Protein AF-A0A3S3QT83-F1 (afdb_monomer_lite)

Foldseek 3Di:
DAQPWDPDQDFKFKDDPADDLCLLCVQQPWDSQADAFDDFFDWDQDPNYTDDGDDQPCPGTRRDNVPDDHRVRSVLSSCVSVVIATAGGFTAGCPPPDLLHLCVLQVAQPRDPSSLVSLVVSLVRRLSVLLRCLVPCLPRPNHQAYEHPRADELGHQLPPVCLLVLLVSQQSNQVSNCVSRPPHAYEYEYEYDVVRDALQSVLVSLLSSLQSHNHAEYEYEQCCQAPVNCDDPVHHNRLSNLQSVLVSCVSSVHFYEYEYEQWHFPDHPVDTDTAGDAPVSSVRSCVRNVVRHPYYEYEALLLQDLDLVSFPDDPDDPVVRVVRSVRSPVSVVLQNPPPDDDDDDDDDDRPRDTYTHD

Organism: NCBI:txid1859131

Structure (mmCIF, N/CA/C/O backbone):
data_AF-A0A3S3QT83-F1
#
_entry.id   AF-A0A3S3QT83-F1
#
loop_
_atom_site.group_PDB
_atom_site.id
_atom_site.type_symbol
_atom_site.label_atom_id
_atom_site.label_alt_id
_atom_sit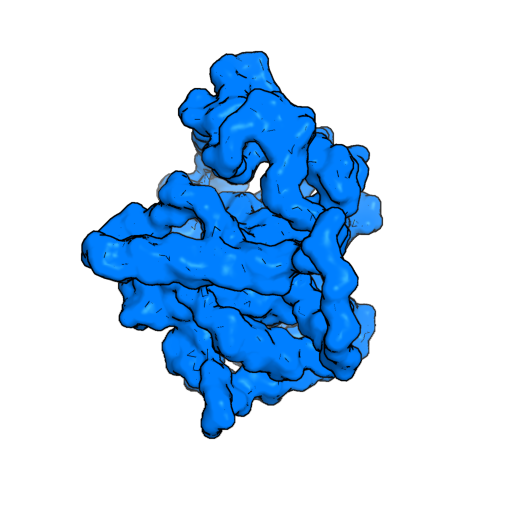e.label_comp_id
_atom_site.label_asym_id
_atom_site.label_entity_id
_atom_site.label_seq_id
_atom_site.pdbx_PDB_ins_code
_atom_site.Cartn_x
_atom_site.Cartn_y
_atom_site.Cartn_z
_atom_site.occupancy
_atom_site.B_iso_or_equiv
_atom_site.auth_seq_id
_atom_site.auth_comp_id
_atom_site.auth_asym_id
_atom_site.auth_atom_id
_atom_site.pdbx_PDB_model_num
ATOM 1 N N . MET A 1 1 ? -15.109 23.386 4.612 1.00 42.72 1 MET A N 1
ATOM 2 C CA . MET A 1 1 ? -13.854 22.905 4.004 1.00 42.72 1 MET A CA 1
ATOM 3 C C . MET A 1 1 ? -14.226 21.711 3.152 1.00 42.72 1 MET A C 1
ATOM 5 O O . MET A 1 1 ? -14.906 20.834 3.667 1.00 42.72 1 MET A O 1
ATOM 9 N N . ALA A 1 2 ? -13.953 21.753 1.848 1.00 42.16 2 ALA A N 1
ATOM 10 C CA . ALA A 1 2 ? -14.304 20.650 0.962 1.00 42.16 2 ALA A CA 1
ATOM 11 C C . ALA A 1 2 ? -13.198 19.601 1.051 1.00 42.16 2 ALA A C 1
ATOM 13 O O . ALA A 1 2 ? -12.050 19.883 0.722 1.00 42.16 2 ALA A O 1
ATOM 14 N N . ASP A 1 3 ? -13.557 18.421 1.530 1.00 43.59 3 ASP A N 1
ATOM 15 C CA . ASP A 1 3 ? -12.767 17.220 1.339 1.00 43.59 3 ASP A CA 1
ATOM 16 C C . ASP A 1 3 ? -12.784 16.909 -0.159 1.00 43.59 3 ASP A C 1
ATOM 18 O O . ASP A 1 3 ? -13.843 16.671 -0.744 1.00 43.59 3 ASP A O 1
ATOM 22 N N . THR A 1 4 ? -11.629 17.029 -0.807 1.00 41.31 4 THR A N 1
ATOM 23 C CA . THR A 1 4 ? -11.504 16.809 -2.253 1.00 41.31 4 THR A CA 1
ATOM 24 C C . THR A 1 4 ? -11.625 15.339 -2.644 1.00 41.31 4 THR A C 1
ATOM 26 O O . THR A 1 4 ? -11.560 15.036 -3.832 1.00 41.31 4 THR A O 1
ATOM 29 N N . GLY A 1 5 ? -11.799 14.431 -1.676 1.00 38.06 5 GLY A N 1
ATOM 30 C CA . GLY A 1 5 ? -11.758 13.000 -1.910 1.00 38.06 5 GLY A CA 1
ATOM 31 C C . GLY A 1 5 ? -10.421 12.537 -2.509 1.00 38.06 5 GLY A C 1
ATOM 32 O O . GLY A 1 5 ? -9.540 13.324 -2.853 1.00 38.06 5 GLY A O 1
ATOM 33 N N . ALA A 1 6 ? -10.290 11.226 -2.639 1.00 35.88 6 ALA A N 1
ATOM 34 C CA . ALA A 1 6 ? -9.152 10.494 -3.161 1.00 35.88 6 ALA A CA 1
ATOM 35 C C . ALA A 1 6 ? -8.486 10.894 -4.484 1.00 35.88 6 ALA A C 1
ATOM 37 O O . ALA A 1 6 ? -7.328 10.610 -4.582 1.00 35.88 6 ALA A O 1
ATOM 38 N N . LYS A 1 7 ? -9.045 11.517 -5.515 1.00 29.88 7 LYS A N 1
ATOM 39 C CA . LYS A 1 7 ? -8.526 11.547 -6.913 1.00 29.88 7 LYS A CA 1
ATOM 40 C C . LYS A 1 7 ? -8.194 10.177 -7.549 1.00 29.88 7 LYS A C 1
ATOM 42 O O . LYS A 1 7 ? -8.482 10.018 -8.730 1.00 29.88 7 LYS A O 1
ATOM 47 N N . MET A 1 8 ? -7.669 9.196 -6.817 1.00 32.12 8 MET A N 1
ATOM 48 C CA . MET A 1 8 ? -7.375 7.832 -7.246 1.00 32.12 8 MET A CA 1
ATOM 49 C C . MET A 1 8 ? -7.681 6.884 -6.081 1.00 32.12 8 MET A C 1
ATOM 51 O O . MET A 1 8 ? -7.116 7.003 -5.003 1.00 32.12 8 MET A O 1
ATOM 55 N N . LEU A 1 9 ? -8.625 5.963 -6.272 1.00 32.84 9 LEU A N 1
ATOM 56 C CA . LEU A 1 9 ? -8.942 4.912 -5.292 1.00 32.84 9 LEU A CA 1
ATOM 57 C C . LEU A 1 9 ? -8.630 3.529 -5.872 1.00 32.84 9 LEU A C 1
ATOM 59 O O . LEU A 1 9 ? -9.244 2.531 -5.505 1.00 32.84 9 LEU A O 1
ATOM 63 N N . PHE A 1 10 ? -7.692 3.482 -6.817 1.00 38.06 10 PHE A N 1
ATOM 64 C CA . PHE A 1 10 ? -7.319 2.259 -7.495 1.00 38.06 10 PHE A CA 1
ATOM 65 C C . PHE A 1 10 ? -5.811 2.103 -7.554 1.00 38.06 10 PHE A C 1
ATOM 67 O O . PHE A 1 10 ? -5.132 2.880 -8.209 1.00 38.06 10 PHE A O 1
ATOM 74 N N . TYR A 1 11 ? -5.358 1.063 -6.860 1.00 38.28 11 TYR A N 1
ATOM 75 C CA . TYR A 1 11 ? -4.119 0.353 -7.112 1.00 38.28 11 TYR A CA 1
ATOM 76 C C . TYR A 1 11 ? -4.492 -1.131 -7.136 1.00 38.28 11 TYR A C 1
ATOM 78 O O . TYR A 1 11 ? -4.927 -1.693 -6.123 1.00 38.28 11 TYR A O 1
ATOM 86 N N . GLN A 1 12 ? -4.521 -1.723 -8.331 1.00 39.72 12 GLN A N 1
ATOM 87 C CA . GLN A 1 12 ? -5.226 -2.983 -8.564 1.00 39.72 12 GLN A CA 1
ATOM 88 C C . GLN A 1 12 ? -4.335 -4.206 -8.349 1.00 39.72 12 GLN A C 1
ATOM 90 O O . GLN A 1 12 ? -3.896 -4.861 -9.299 1.00 39.72 12 GLN A O 1
ATOM 95 N N . TRP A 1 13 ? -4.150 -4.584 -7.083 1.00 44.47 13 TRP A N 1
ATOM 96 C CA . TRP A 1 13 ? -3.358 -5.757 -6.739 1.00 44.47 13 TRP A CA 1
ATOM 97 C C . TRP A 1 13 ? -4.092 -7.076 -7.064 1.00 44.47 13 TRP A C 1
ATOM 99 O O . TRP A 1 13 ? -4.783 -7.678 -6.242 1.00 44.47 13 TRP A O 1
ATOM 109 N N . VAL A 1 14 ? -3.971 -7.508 -8.315 1.00 38.03 14 VAL A N 1
ATOM 110 C CA . VAL A 1 14 ? -4.388 -8.794 -8.889 1.00 38.03 14 VAL A CA 1
ATOM 111 C C . VAL A 1 14 ? -3.422 -9.923 -8.514 1.00 38.03 14 VAL A C 1
ATOM 113 O O . VAL A 1 14 ? -2.294 -9.936 -8.978 1.00 38.03 14 VAL A O 1
ATOM 116 N N . THR A 1 15 ? -3.844 -10.939 -7.754 1.00 32.53 15 THR A N 1
ATOM 117 C CA . THR A 1 15 ? -3.010 -12.150 -7.571 1.00 32.53 15 THR A CA 1
ATOM 118 C C . THR A 1 15 ? -3.524 -13.312 -8.429 1.00 32.53 15 THR A C 1
ATOM 120 O O . THR A 1 15 ? -4.537 -13.935 -8.103 1.00 32.53 15 THR A O 1
ATOM 123 N N . HIS A 1 16 ? -2.835 -13.625 -9.537 1.00 32.69 16 HIS A N 1
ATOM 124 C CA . HIS A 1 16 ? -2.860 -14.956 -10.164 1.00 32.69 16 HIS A CA 1
ATOM 125 C C . HIS A 1 16 ? -1.668 -15.195 -11.099 1.00 32.69 16 HIS A C 1
ATOM 127 O O . HIS A 1 16 ? -1.316 -14.355 -11.920 1.00 32.69 16 HIS A O 1
ATOM 133 N N . TYR A 1 17 ? -1.096 -16.390 -10.993 1.00 34.34 17 TYR A N 1
ATOM 134 C CA . TYR A 1 17 ? -0.034 -16.899 -11.847 1.00 34.34 17 TYR A CA 1
ATOM 135 C C . TYR A 1 17 ? -0.619 -17.259 -13.228 1.00 34.34 17 TYR A C 1
ATOM 137 O O . TYR A 1 17 ? -1.675 -17.878 -13.296 1.00 34.34 17 TYR A O 1
ATOM 145 N N . GLU A 1 18 ? 0.074 -16.925 -14.323 1.00 32.34 18 GLU A N 1
ATOM 146 C CA . GLU A 1 18 ? -0.146 -17.491 -15.675 1.00 32.34 18 GLU A CA 1
ATOM 147 C C . GLU A 1 18 ? -1.198 -16.853 -16.616 1.00 32.34 18 GLU A C 1
ATOM 149 O O . GLU A 1 18 ? -1.541 -17.480 -17.623 1.00 32.34 18 GLU A O 1
ATOM 154 N N . LYS A 1 19 ? -1.686 -15.619 -16.400 1.00 37.12 19 LYS A N 1
ATOM 155 C CA . LYS A 1 19 ? -2.591 -14.970 -17.382 1.00 37.12 19 LYS A CA 1
ATOM 156 C C . LYS A 1 19 ? -2.046 -13.670 -17.968 1.00 37.12 19 LYS A C 1
ATOM 158 O O . LYS A 1 19 ? -1.533 -12.811 -17.261 1.00 37.12 19 LYS A O 1
ATOM 163 N N . THR A 1 20 ? -2.165 -13.559 -19.291 1.00 43.56 20 THR A N 1
ATOM 164 C CA . THR A 1 20 ? -1.916 -12.344 -20.073 1.00 43.56 20 THR A CA 1
ATOM 165 C C . THR A 1 20 ? -3.005 -11.304 -19.782 1.00 43.56 20 THR A C 1
ATOM 167 O O . THR A 1 20 ? -4.146 -11.702 -19.543 1.00 43.56 20 THR A O 1
ATOM 170 N N . PRO A 1 21 ? -2.720 -9.991 -19.857 1.00 45.56 21 PRO A N 1
ATOM 171 C CA . PRO A 1 21 ? -3.668 -8.888 -19.606 1.00 45.56 21 PRO A CA 1
ATOM 172 C C . PRO A 1 21 ? -4.886 -8.867 -20.541 1.00 45.56 21 PRO A C 1
ATOM 174 O O . PRO A 1 21 ? -5.840 -8.126 -20.325 1.00 45.56 21 PRO A O 1
ATOM 177 N N . THR A 1 22 ? -4.913 -9.740 -21.550 1.00 50.75 22 THR A N 1
ATOM 178 C CA . THR A 1 22 ? -6.062 -9.950 -22.432 1.00 50.75 22 THR A CA 1
ATOM 179 C C . THR A 1 22 ? -7.311 -10.448 -21.704 1.00 50.75 22 THR A C 1
ATOM 181 O O . THR A 1 22 ? -8.393 -10.414 -22.283 1.00 50.75 22 THR A O 1
ATOM 184 N N . TRP A 1 23 ? -7.205 -10.862 -20.438 1.00 50.88 23 TRP A N 1
ATOM 185 C CA . TRP A 1 23 ? -8.309 -11.414 -19.653 1.00 50.88 23 TRP A CA 1
ATOM 186 C C . TRP A 1 23 ? -9.530 -10.485 -19.545 1.00 50.88 23 TRP A C 1
ATOM 188 O O . TRP A 1 23 ? -10.660 -10.971 -19.622 1.00 50.88 23 TRP A O 1
ATOM 198 N N . PHE A 1 24 ? -9.338 -9.167 -19.411 1.00 49.62 24 PHE A N 1
ATOM 199 C CA . PHE A 1 24 ? -10.455 -8.217 -19.330 1.00 49.62 24 PHE A CA 1
ATOM 200 C C . PHE A 1 24 ? -11.173 -8.086 -20.683 1.00 49.62 24 PHE A C 1
ATOM 202 O O . PHE A 1 24 ? -12.400 -8.195 -20.760 1.00 49.62 24 PHE A O 1
ATOM 209 N N . MET A 1 25 ? -10.404 -7.964 -21.771 1.00 53.50 25 MET A N 1
ATOM 210 C CA . MET A 1 25 ? -10.930 -7.951 -23.141 1.00 53.50 25 MET A CA 1
ATOM 211 C C . MET A 1 25 ? -11.664 -9.247 -23.499 1.00 53.50 25 MET A C 1
ATOM 213 O O . MET A 1 25 ? -12.778 -9.205 -24.019 1.00 53.50 25 MET A O 1
ATOM 217 N N . GLU A 1 26 ? -11.055 -10.403 -23.220 1.00 54.16 26 GLU A N 1
ATOM 218 C CA . GLU A 1 26 ? -11.614 -11.732 -23.495 1.00 54.16 26 GLU A CA 1
ATOM 219 C C . GLU A 1 26 ? -12.937 -11.952 -22.755 1.00 54.16 26 GLU A C 1
ATOM 221 O O . GLU A 1 26 ? -13.842 -12.618 -23.262 1.00 54.16 26 GLU A O 1
ATOM 226 N N . ALA A 1 27 ? -13.071 -11.367 -21.565 1.00 51.03 27 ALA A N 1
ATOM 227 C CA . ALA A 1 27 ? -14.263 -11.479 -20.749 1.00 51.03 27 ALA A CA 1
ATOM 228 C C . ALA A 1 27 ? -15.447 -10.628 -21.249 1.00 51.03 27 ALA A C 1
ATOM 230 O O . ALA A 1 27 ? -16.590 -11.012 -20.962 1.00 51.03 27 ALA A O 1
ATOM 231 N N . TYR A 1 28 ? -15.202 -9.510 -21.950 1.00 48.31 28 TYR A N 1
ATOM 232 C CA . TYR A 1 28 ? -16.225 -8.478 -22.204 1.00 48.31 28 TYR A CA 1
ATOM 233 C C . TYR A 1 28 ? -16.307 -7.914 -23.628 1.00 48.31 28 TYR A C 1
ATOM 235 O O . TYR A 1 28 ? -17.276 -7.220 -23.927 1.00 48.31 28 TYR A O 1
ATOM 243 N N . GLY A 1 29 ? -15.377 -8.240 -24.526 1.00 42.62 29 GLY A N 1
ATOM 244 C CA . GLY A 1 29 ? -15.424 -7.787 -25.918 1.00 42.62 29 GLY A CA 1
ATOM 245 C C . GLY A 1 29 ? -15.202 -6.278 -26.062 1.00 42.62 29 GLY A C 1
ATOM 246 O O . GLY A 1 29 ? -16.100 -5.552 -26.481 1.00 42.62 29 GLY A O 1
ATOM 247 N N . GLY A 1 30 ? -13.991 -5.824 -25.735 1.00 45.81 30 GLY A N 1
ATOM 248 C CA . GLY A 1 30 ? -13.493 -4.459 -25.942 1.00 45.81 30 GLY A CA 1
ATOM 249 C C . GLY A 1 30 ? -12.037 -4.481 -26.423 1.00 45.81 30 GLY A C 1
ATOM 250 O O . GLY A 1 30 ? -11.400 -5.533 -26.377 1.00 45.81 30 GLY A O 1
ATOM 251 N N . GLY A 1 31 ? -11.531 -3.356 -26.939 1.00 39.69 31 GLY A N 1
ATOM 252 C CA . GLY A 1 31 ? -10.115 -3.219 -27.313 1.00 39.69 31 GLY A CA 1
ATOM 253 C C . GLY A 1 31 ? -9.181 -3.212 -26.088 1.00 39.69 31 GLY A C 1
ATOM 254 O O . GLY A 1 31 ? -9.671 -3.104 -24.966 1.00 39.69 31 GLY A O 1
ATOM 255 N N . PRO A 1 32 ? -7.852 -3.301 -26.283 1.00 37.97 32 PRO A N 1
ATOM 256 C CA . PRO A 1 32 ? -6.859 -3.396 -25.199 1.00 37.97 32 PRO A CA 1
ATOM 257 C C . PRO A 1 32 ? -6.746 -2.140 -24.328 1.00 37.97 32 PRO A C 1
ATOM 259 O O . PRO A 1 32 ? -6.039 -2.157 -23.333 1.00 37.97 32 PRO A O 1
ATOM 262 N N . GLU A 1 33 ? -7.453 -1.069 -24.686 1.00 39.09 33 GLU A N 1
ATOM 263 C CA . GLU A 1 33 ? -7.448 0.250 -24.039 1.00 39.09 33 GLU A CA 1
ATOM 264 C C . GLU A 1 33 ? -8.440 0.364 -22.863 1.00 39.09 33 GLU A C 1
ATOM 266 O O . GLU A 1 33 ? -8.910 1.453 -22.538 1.00 39.09 33 GLU A O 1
ATOM 271 N N . ALA A 1 34 ? -8.859 -0.755 -22.269 1.00 37.00 34 ALA A N 1
ATOM 272 C CA . ALA A 1 34 ? -9.826 -0.731 -21.178 1.00 37.00 34 ALA A CA 1
ATOM 273 C C . ALA A 1 34 ? -9.143 -0.359 -19.852 1.00 37.00 34 ALA A C 1
ATOM 275 O O . ALA A 1 34 ? -8.666 -1.231 -19.131 1.00 37.00 34 ALA A O 1
ATOM 276 N N . ASP A 1 35 ? -9.130 0.935 -19.536 1.00 38.03 35 ASP A N 1
ATOM 277 C CA . ASP A 1 35 ? -8.684 1.443 -18.237 1.00 38.03 35 ASP A CA 1
ATOM 278 C C . ASP A 1 35 ? -9.569 0.943 -17.084 1.00 38.03 35 ASP A C 1
ATOM 280 O O . ASP A 1 35 ? -10.791 0.787 -17.202 1.00 38.03 35 ASP A O 1
ATOM 284 N N . PHE A 1 36 ? -8.923 0.661 -15.953 1.00 43.34 36 PHE A N 1
ATOM 285 C CA . PHE A 1 36 ? -9.506 -0.077 -14.842 1.00 43.34 36 PHE A CA 1
ATOM 286 C C . PHE A 1 36 ? -10.335 0.772 -13.876 1.00 43.34 36 PHE A C 1
ATOM 288 O O . PHE A 1 36 ? -9.868 1.766 -13.335 1.00 43.34 36 PHE A O 1
ATOM 295 N N . ALA A 1 37 ? -11.544 0.260 -13.624 1.00 41.34 37 ALA A N 1
ATOM 296 C CA . ALA A 1 37 ? -12.558 0.556 -12.609 1.00 41.34 37 ALA A CA 1
ATOM 297 C C . ALA A 1 37 ? -12.347 1.695 -11.589 1.00 41.34 37 ALA A C 1
ATOM 299 O O . ALA A 1 37 ? -11.481 1.593 -10.744 1.00 41.34 37 ALA A O 1
ATOM 300 N N . PHE A 1 38 ? -13.259 2.678 -11.521 1.00 49.69 38 PHE A N 1
ATOM 301 C CA . PHE A 1 38 ? -13.462 3.503 -10.314 1.00 49.69 38 PHE A CA 1
ATOM 302 C C . PHE A 1 38 ? -14.738 3.089 -9.576 1.00 49.69 38 PHE A C 1
ATOM 304 O O . PHE A 1 38 ? -15.730 2.710 -10.198 1.00 49.69 38 PHE A O 1
ATOM 311 N N . TYR A 1 39 ? -14.724 3.194 -8.247 1.00 54.88 39 TYR A N 1
ATOM 312 C CA . TYR A 1 39 ? -15.898 2.997 -7.397 1.00 54.88 39 TYR A CA 1
ATOM 313 C C . TYR A 1 39 ? -16.458 4.337 -6.925 1.00 54.88 39 TYR A C 1
ATOM 315 O O . TYR A 1 39 ? -15.705 5.175 -6.432 1.00 54.88 39 TYR A O 1
ATOM 323 N N . ASN A 1 40 ? -17.775 4.520 -7.009 1.00 55.88 40 ASN A N 1
ATOM 324 C CA . ASN A 1 40 ? -18.461 5.658 -6.411 1.00 55.88 40 ASN A CA 1
ATOM 325 C C . ASN A 1 40 ? -19.086 5.241 -5.063 1.00 55.88 40 ASN A C 1
ATOM 327 O O . ASN A 1 40 ? -20.104 4.546 -5.078 1.00 55.88 40 ASN A O 1
ATOM 331 N N . PRO A 1 41 ? -18.509 5.621 -3.903 1.00 60.50 41 PRO A N 1
ATOM 332 C CA . PRO A 1 41 ? -19.116 5.320 -2.611 1.00 60.50 41 PRO A CA 1
ATOM 333 C C . PRO A 1 41 ? -20.469 6.008 -2.474 1.00 60.50 41 PRO A C 1
ATOM 335 O O . PRO A 1 41 ? -20.693 7.087 -3.035 1.00 60.50 41 PRO A O 1
ATOM 338 N N . ALA A 1 42 ? -21.368 5.409 -1.691 1.00 63.28 42 ALA A N 1
ATOM 339 C CA . ALA A 1 42 ? -22.607 6.082 -1.352 1.00 63.28 42 ALA A CA 1
ATOM 340 C C . ALA A 1 42 ? -22.258 7.411 -0.652 1.00 63.28 42 ALA A C 1
ATOM 342 O O . ALA A 1 42 ? -21.374 7.442 0.213 1.00 63.28 42 ALA A O 1
ATOM 343 N N . PRO A 1 43 ? -22.904 8.537 -1.013 1.00 63.59 43 PRO A N 1
ATOM 344 C CA . PRO A 1 43 ? -22.652 9.797 -0.333 1.00 63.59 43 PRO A CA 1
ATOM 345 C C . PRO A 1 43 ? -22.900 9.640 1.170 1.00 63.59 43 PRO A C 1
ATOM 347 O O . PRO A 1 43 ? -24.013 9.334 1.597 1.00 63.59 43 PRO A O 1
ATOM 350 N N . VAL A 1 44 ? -21.865 9.870 1.972 1.00 69.31 44 VAL A N 1
ATOM 351 C CA . VAL A 1 44 ? -21.914 9.811 3.430 1.00 69.31 44 VAL A CA 1
ATOM 352 C C . VAL A 1 44 ? -21.293 11.079 3.992 1.00 69.31 44 VAL A C 1
ATOM 354 O O . VAL A 1 44 ? -20.257 11.559 3.530 1.00 69.31 44 VAL A O 1
ATOM 357 N N . THR A 1 45 ? -21.948 11.652 4.994 1.00 75.81 45 THR A N 1
ATOM 358 C CA . THR A 1 45 ? -21.430 12.809 5.722 1.00 75.81 45 THR A CA 1
ATOM 359 C C . THR A 1 45 ? -20.821 12.319 7.023 1.00 75.81 45 THR A C 1
ATOM 361 O O . THR A 1 45 ? -21.536 11.787 7.870 1.00 75.81 45 THR A O 1
ATOM 364 N N . ILE A 1 46 ? -19.519 12.536 7.195 1.00 75.25 46 ILE A N 1
ATOM 365 C CA . ILE A 1 46 ? -18.784 12.228 8.429 1.00 75.25 46 ILE A CA 1
ATOM 366 C C . ILE A 1 46 ? -18.244 13.542 8.982 1.00 75.25 46 ILE A C 1
ATOM 368 O O . ILE A 1 46 ? -17.688 14.335 8.227 1.00 75.25 46 ILE A O 1
ATOM 372 N N . ASN A 1 47 ? -18.484 13.821 10.266 1.00 75.88 47 ASN A N 1
ATOM 373 C CA . ASN A 1 47 ? -18.066 15.062 10.935 1.00 75.88 47 ASN A CA 1
ATOM 374 C C . ASN A 1 47 ? -18.478 16.350 10.188 1.00 75.88 47 ASN A C 1
ATOM 376 O O . ASN A 1 47 ? -17.752 17.340 10.146 1.00 75.88 47 ASN A O 1
ATOM 380 N N . GLY A 1 48 ? -19.668 16.339 9.571 1.00 69.69 48 GLY A N 1
ATOM 381 C CA . GLY A 1 48 ? -20.192 17.467 8.788 1.00 69.69 48 GLY A CA 1
ATOM 382 C C . GLY A 1 48 ? -19.553 17.639 7.404 1.00 69.69 48 GLY A C 1
ATOM 383 O O . GLY A 1 48 ? -19.842 18.618 6.716 1.00 69.69 48 GLY A O 1
ATOM 384 N N . ILE A 1 49 ? -18.713 16.692 6.982 1.00 68.25 49 ILE A N 1
ATOM 385 C CA . ILE A 1 49 ? -17.975 16.720 5.722 1.00 68.25 49 ILE A CA 1
ATOM 386 C C . ILE A 1 49 ? -18.543 15.630 4.805 1.00 68.25 49 ILE A C 1
ATOM 388 O O . ILE A 1 49 ? -18.386 14.439 5.105 1.00 68.25 49 ILE A O 1
ATOM 392 N N . PRO A 1 50 ? -19.214 15.998 3.701 1.00 64.31 50 PRO A N 1
ATOM 393 C CA . PRO A 1 50 ? -19.721 15.025 2.741 1.00 64.31 50 PRO A CA 1
ATOM 394 C C . PRO A 1 50 ? -18.566 14.372 1.975 1.00 64.31 50 PRO A C 1
ATOM 396 O O . PRO A 1 50 ? -17.580 15.036 1.648 1.00 64.31 50 PRO A O 1
ATOM 399 N N . THR A 1 51 ? -18.694 13.086 1.653 1.00 58.94 51 THR A N 1
ATOM 400 C CA . THR A 1 51 ? -17.864 12.461 0.620 1.00 58.94 51 THR A CA 1
ATOM 401 C C . THR A 1 51 ? -18.198 13.076 -0.737 1.00 58.94 51 THR A C 1
ATOM 403 O O . THR A 1 51 ? -19.367 13.225 -1.101 1.00 58.94 51 THR A O 1
ATOM 406 N N . GLN A 1 52 ? -17.172 13.441 -1.510 1.00 52.22 52 GLN A N 1
ATOM 407 C CA . GLN A 1 52 ? -17.365 13.613 -2.946 1.00 52.22 52 GLN A CA 1
ATOM 408 C C . GLN A 1 52 ? -17.500 12.223 -3.563 1.00 52.22 52 GLN A C 1
ATOM 410 O O . GLN A 1 52 ? -16.629 11.373 -3.378 1.00 52.22 52 GLN A O 1
ATOM 415 N N . GLY A 1 53 ? -18.614 11.989 -4.255 1.00 49.00 53 GLY A N 1
ATOM 416 C CA . GLY A 1 53 ? -18.763 10.805 -5.090 1.00 49.00 53 GLY A CA 1
ATOM 417 C C . GLY A 1 53 ? -17.794 10.882 -6.266 1.00 49.00 53 GLY A C 1
ATOM 418 O O . GLY A 1 53 ? -17.652 11.944 -6.881 1.00 49.00 53 GLY A O 1
ATOM 419 N N . TRP A 1 54 ? -17.118 9.776 -6.569 1.00 55.50 54 TRP A N 1
ATOM 420 C CA . TRP A 1 54 ? -16.268 9.690 -7.753 1.00 55.50 54 TRP A CA 1
ATOM 421 C C . TRP A 1 54 ? -17.131 9.741 -9.002 1.00 55.50 54 TRP A C 1
ATOM 423 O O . TRP A 1 54 ? -18.213 9.154 -9.066 1.00 55.50 54 TRP A O 1
ATOM 433 N N . VAL A 1 55 ? -16.646 10.450 -10.016 1.00 46.59 55 VAL A N 1
ATOM 434 C CA . VAL A 1 55 ? -17.304 10.455 -11.317 1.00 46.59 55 VAL A CA 1
ATOM 435 C C . VAL A 1 55 ? -16.952 9.141 -12.000 1.00 46.59 55 VAL A C 1
ATOM 437 O O . VAL A 1 55 ? -15.801 8.933 -12.373 1.00 46.59 55 VAL A O 1
ATOM 440 N N . THR A 1 56 ? -17.940 8.260 -12.168 1.00 47.97 56 THR A N 1
ATOM 441 C CA . THR A 1 56 ? -17.833 7.102 -13.060 1.00 47.97 56 THR A CA 1
ATOM 442 C C . THR A 1 56 ? -17.328 7.600 -14.416 1.00 47.97 56 THR A C 1
ATOM 444 O O . THR A 1 56 ? -17.982 8.470 -15.003 1.00 47.97 56 THR A O 1
ATOM 447 N N . PRO A 1 57 ? -16.196 7.107 -14.942 1.00 47.41 57 PRO A N 1
ATOM 448 C CA . PRO A 1 57 ? -15.712 7.562 -16.234 1.00 47.41 57 PRO A CA 1
ATOM 449 C C . PRO A 1 57 ? -16.714 7.157 -17.304 1.00 47.41 57 PRO A C 1
ATOM 451 O O . PRO A 1 57 ? -16.874 5.986 -17.648 1.00 47.41 57 PRO A O 1
ATOM 454 N N . THR A 1 58 ? -17.437 8.138 -17.824 1.00 46.91 58 THR A N 1
ATOM 455 C CA . THR A 1 58 ? -18.468 7.914 -18.840 1.00 46.91 58 THR A CA 1
ATOM 456 C C . THR A 1 58 ? -17.894 7.694 -20.243 1.00 46.91 58 THR A C 1
ATOM 458 O O . THR A 1 58 ? -18.664 7.442 -21.165 1.00 46.91 58 THR A O 1
ATOM 461 N N . GLU A 1 59 ? -16.571 7.808 -20.412 1.00 50.44 59 GLU A N 1
ATOM 462 C CA . GLU A 1 59 ? -15.885 7.738 -21.714 1.00 50.44 59 GLU A CA 1
ATOM 463 C C . GLU A 1 59 ? -14.961 6.518 -21.881 1.00 50.44 59 GLU A C 1
ATOM 465 O O . GLU A 1 59 ? -14.286 6.398 -22.897 1.00 50.44 59 GLU A O 1
ATOM 470 N N . TRP A 1 60 ? -14.937 5.582 -20.928 1.00 48.19 60 TRP A N 1
ATOM 471 C CA . TRP A 1 60 ? -14.089 4.392 -21.044 1.00 48.19 60 TRP A CA 1
ATOM 472 C C . TRP A 1 60 ? -14.592 3.371 -22.077 1.00 48.19 60 TRP A C 1
ATOM 474 O O . TRP A 1 60 ? -15.805 3.138 -22.172 1.00 48.19 60 TRP A O 1
ATOM 484 N N . PRO A 1 61 ? -13.686 2.673 -22.791 1.00 40.00 61 PRO A N 1
ATOM 485 C CA . PRO A 1 61 ? -14.043 1.527 -23.621 1.00 40.00 61 PRO A CA 1
ATOM 486 C C . PRO A 1 61 ? -14.726 0.434 -22.787 1.00 40.00 61 PRO A C 1
ATOM 488 O O . PRO A 1 61 ? -14.125 -0.177 -21.911 1.00 40.00 61 PRO A O 1
ATOM 491 N N . GLY A 1 62 ? -16.014 0.192 -23.043 1.00 43.25 62 GLY A N 1
ATOM 492 C CA . GLY A 1 62 ? -16.819 -0.770 -22.281 1.00 43.25 62 GLY A CA 1
ATOM 493 C C . GLY A 1 62 ? -17.484 -0.205 -21.020 1.00 43.25 62 GLY A C 1
ATOM 494 O O . GLY A 1 62 ? -18.321 -0.898 -20.440 1.00 43.25 62 GLY A O 1
ATOM 495 N N . SER A 1 63 ? -17.209 1.053 -20.642 1.00 44.47 63 SER A N 1
ATOM 496 C CA . SER A 1 63 ? -18.009 1.730 -19.620 1.00 44.47 63 SER A CA 1
ATOM 497 C C . SER A 1 63 ? -19.433 1.912 -20.130 1.00 44.47 63 SER A C 1
ATOM 499 O O . SER A 1 63 ? -19.667 2.301 -21.285 1.00 44.47 63 SER A O 1
ATOM 501 N N . PRO A 1 64 ? -20.428 1.593 -19.305 1.00 41.31 64 PRO A N 1
ATOM 502 C CA . PRO A 1 64 ? -21.788 1.714 -19.738 1.00 41.31 64 PRO A CA 1
ATOM 503 C C . PRO A 1 64 ? -22.180 3.181 -19.831 1.00 41.31 64 PRO A C 1
ATOM 505 O O . PRO A 1 64 ? -22.035 3.969 -18.898 1.00 41.31 64 PRO A O 1
ATOM 508 N N . LYS A 1 65 ? -22.788 3.537 -20.961 1.00 48.44 65 LYS A N 1
ATOM 509 C CA . LYS A 1 65 ? -23.452 4.829 -21.150 1.00 48.44 65 LYS A CA 1
ATOM 510 C C . LYS A 1 65 ? -24.476 5.052 -20.038 1.00 48.44 65 LYS A C 1
ATOM 512 O O . LYS A 1 65 ? -25.546 4.484 -20.156 1.00 48.44 65 LYS A O 1
ATOM 517 N N . LYS A 1 66 ? -24.192 5.859 -19.009 1.00 42.00 66 LYS A N 1
ATOM 518 C CA . LYS A 1 66 ? -25.110 6.424 -17.980 1.00 42.00 66 LYS A CA 1
ATOM 519 C C . LYS A 1 66 ? -26.187 5.495 -17.342 1.00 42.00 66 LYS A C 1
ATOM 521 O O . LYS A 1 66 ? -26.985 5.980 -16.550 1.00 42.00 66 LYS A O 1
ATOM 526 N N . SER A 1 67 ? -26.250 4.204 -17.683 1.00 48.84 67 SER A N 1
ATOM 527 C CA . SER A 1 67 ? -27.342 3.257 -17.408 1.00 48.84 67 SER A CA 1
ATOM 528 C C . SER A 1 67 ? -26.888 1.785 -17.404 1.00 48.84 67 SER A C 1
ATOM 530 O O . SER A 1 67 ? -27.699 0.902 -17.681 1.00 48.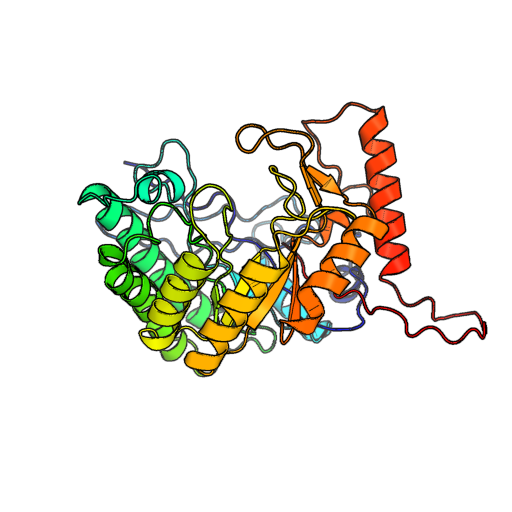84 67 SER A O 1
ATOM 532 N N . GLY A 1 68 ? -25.611 1.487 -17.169 1.00 54.62 68 GLY A N 1
ATOM 533 C CA . GLY A 1 68 ? -25.141 0.100 -17.019 1.00 54.62 68 GLY A CA 1
ATOM 534 C C . GLY A 1 68 ? -24.215 -0.067 -15.816 1.00 54.62 68 GLY A C 1
ATOM 535 O O . GLY A 1 68 ? -24.138 0.843 -15.001 1.00 54.62 68 GLY A O 1
ATOM 536 N N . LYS A 1 69 ? -23.584 -1.245 -15.702 1.00 60.59 69 LYS A N 1
ATOM 537 C CA . LYS A 1 69 ? -22.808 -1.711 -14.535 1.00 60.59 69 LYS A CA 1
ATOM 538 C C . LYS A 1 69 ? -21.794 -0.691 -13.984 1.00 60.59 69 LYS A C 1
ATOM 540 O O . LYS A 1 69 ? -21.127 0.001 -14.748 1.00 60.59 69 LYS A O 1
ATOM 545 N N . GLU A 1 70 ? -21.612 -0.668 -12.666 1.00 69.94 70 GLU A N 1
ATOM 546 C CA . GLU A 1 70 ? -20.525 0.099 -12.047 1.00 69.94 70 GLU A CA 1
ATOM 547 C C . GLU A 1 70 ? -19.150 -0.479 -12.448 1.00 69.94 70 GLU A C 1
ATOM 549 O O . GLU A 1 70 ? -19.032 -1.680 -12.712 1.00 69.94 70 GLU A O 1
ATOM 554 N N . PRO A 1 71 ? -18.075 0.322 -12.508 1.00 70.06 71 PRO A N 1
ATOM 555 C CA . PRO A 1 71 ? -16.798 -0.181 -13.002 1.00 70.06 71 PRO A CA 1
ATOM 556 C C . PRO A 1 71 ? -16.150 -1.285 -12.147 1.00 70.06 71 PRO A C 1
ATOM 558 O O . PRO A 1 71 ? -15.605 -2.238 -12.705 1.00 70.06 71 PRO A O 1
ATOM 561 N N . VAL A 1 72 ? -16.242 -1.221 -10.810 1.00 75.75 72 VAL A N 1
ATOM 562 C CA . VAL A 1 72 ? -15.757 -2.306 -9.917 1.00 75.75 72 VAL A CA 1
ATOM 563 C C . VAL A 1 72 ? -16.440 -3.630 -10.223 1.00 75.75 72 VAL A C 1
ATOM 565 O O . VAL A 1 72 ? -15.837 -4.697 -10.173 1.00 75.75 72 VAL A O 1
ATOM 568 N N . ASP A 1 73 ? -17.698 -3.539 -10.607 1.00 77.00 73 ASP A N 1
ATOM 569 C CA . ASP A 1 73 ? -18.539 -4.653 -10.973 1.00 77.00 73 ASP A CA 1
ATOM 570 C C . ASP A 1 73 ? -18.007 -5.350 -12.247 1.00 77.00 73 ASP A C 1
ATOM 572 O O . ASP A 1 73 ? -18.016 -6.579 -12.335 1.00 77.00 73 ASP A O 1
ATOM 576 N N . TYR A 1 74 ? -17.494 -4.598 -13.231 1.00 73.88 74 TYR A N 1
ATOM 577 C CA . TYR A 1 74 ? -16.806 -5.175 -14.399 1.00 73.88 74 TYR A CA 1
ATOM 578 C C . TYR A 1 74 ? -15.477 -5.823 -14.029 1.00 73.88 74 TYR A C 1
ATOM 580 O O . TYR A 1 74 ? -15.189 -6.933 -14.482 1.00 73.88 74 TYR A O 1
ATOM 588 N N . LEU A 1 75 ? -14.677 -5.139 -13.209 1.00 75.81 75 LEU A N 1
ATOM 589 C CA . LEU A 1 75 ? -13.400 -5.655 -12.730 1.00 75.81 75 LEU A CA 1
ATOM 590 C C . LEU A 1 75 ? -13.581 -7.009 -12.047 1.00 75.81 75 LEU A C 1
ATOM 592 O O . LEU A 1 75 ? -12.902 -7.974 -12.390 1.00 75.81 75 LEU A O 1
ATOM 596 N N . LEU A 1 76 ? -14.492 -7.079 -11.081 1.00 82.00 76 LEU A N 1
ATOM 597 C CA . LEU A 1 76 ? -14.681 -8.267 -10.268 1.00 82.00 76 LEU A CA 1
ATOM 598 C C . LEU A 1 76 ? -15.143 -9.453 -11.118 1.00 82.00 76 LEU A C 1
ATOM 600 O O . LEU A 1 76 ? -14.574 -10.540 -10.989 1.00 82.00 76 LEU A O 1
ATOM 604 N N . ASP A 1 77 ? -16.091 -9.264 -12.037 1.00 81.81 77 ASP A N 1
ATOM 605 C CA . ASP A 1 77 ? -16.503 -10.355 -12.918 1.00 81.81 77 ASP A CA 1
ATOM 606 C C . ASP A 1 77 ? -15.362 -10.811 -13.852 1.00 81.81 77 ASP A C 1
ATOM 608 O O . ASP A 1 77 ? -15.185 -12.009 -14.103 1.00 81.81 77 ASP A O 1
ATOM 612 N N . ALA A 1 78 ? -14.607 -9.860 -14.416 1.00 73.31 78 ALA A N 1
ATOM 613 C CA . ALA A 1 78 ? -13.486 -10.156 -15.300 1.00 73.31 78 ALA A CA 1
ATOM 614 C C . ALA A 1 78 ? -12.402 -10.927 -14.533 1.00 73.31 78 ALA A C 1
ATOM 616 O O . ALA A 1 78 ? -11.917 -11.955 -15.012 1.00 73.31 78 ALA A O 1
ATOM 617 N N . ALA A 1 79 ? -12.118 -10.517 -13.296 1.00 76.56 79 ALA A N 1
ATOM 618 C CA . ALA A 1 79 ? -11.217 -11.211 -12.392 1.00 76.56 79 ALA A CA 1
ATOM 619 C C . ALA A 1 79 ? -11.732 -12.618 -12.054 1.00 76.56 79 ALA A C 1
ATOM 621 O O . ALA A 1 79 ? -10.966 -13.577 -12.108 1.00 76.56 79 ALA A O 1
ATOM 622 N N . GLN A 1 80 ? -13.035 -12.798 -11.809 1.00 83.75 80 GLN A N 1
ATOM 623 C CA . GLN A 1 80 ? -13.621 -14.126 -11.596 1.00 83.75 80 GLN A CA 1
ATOM 624 C C . GLN A 1 80 ? -13.417 -15.037 -12.810 1.00 83.75 80 GLN A C 1
ATOM 626 O O . GLN A 1 80 ? -12.968 -16.172 -12.645 1.00 83.75 80 GLN A O 1
ATOM 631 N N . LYS A 1 81 ? -13.722 -14.560 -14.025 1.00 80.00 81 LYS A N 1
ATOM 632 C CA . LYS A 1 81 ? -13.497 -15.315 -15.274 1.00 80.00 81 LYS A CA 1
ATOM 633 C C . LYS A 1 81 ? -12.016 -15.656 -15.460 1.00 80.00 81 LYS A C 1
ATOM 635 O O . LYS A 1 81 ? -11.668 -16.739 -15.931 1.00 80.00 81 LYS A O 1
ATOM 640 N N . ALA A 1 82 ? -11.142 -14.751 -15.035 1.00 71.38 82 ALA A N 1
ATOM 641 C CA . ALA A 1 82 ? -9.706 -14.936 -15.048 1.00 71.38 82 ALA A CA 1
ATOM 642 C C . ALA A 1 82 ? -9.180 -15.794 -13.880 1.00 71.38 82 ALA A C 1
ATOM 644 O O . ALA A 1 82 ? -8.028 -16.208 -13.925 1.00 71.38 82 ALA A O 1
ATOM 645 N N . GLY A 1 83 ? -9.984 -16.155 -12.878 1.00 78.06 83 GLY A N 1
ATOM 646 C CA . GLY A 1 83 ? -9.492 -16.868 -11.691 1.00 78.06 83 GLY A CA 1
ATOM 647 C C . GLY A 1 83 ? -8.578 -16.019 -10.795 1.00 78.06 83 GLY A C 1
ATOM 648 O O . GLY A 1 83 ? -7.814 -16.561 -10.002 1.00 78.06 83 GLY A O 1
ATOM 649 N N . ILE A 1 84 ? -8.666 -14.698 -10.925 1.00 78.12 84 ILE A N 1
ATOM 650 C CA . ILE A 1 84 ? -7.906 -13.694 -10.188 1.00 78.12 84 ILE A CA 1
ATOM 651 C C . ILE A 1 84 ? -8.657 -13.295 -8.917 1.00 78.12 84 ILE A C 1
ATOM 653 O O . ILE A 1 84 ? -9.885 -13.170 -8.910 1.00 78.12 84 ILE A O 1
ATOM 657 N N . LYS A 1 85 ? -7.903 -13.065 -7.838 1.00 83.62 85 LYS A N 1
ATOM 658 C CA . LYS A 1 85 ? -8.403 -12.387 -6.640 1.00 83.62 85 LYS A CA 1
ATOM 659 C C . LYS A 1 85 ? -8.011 -10.911 -6.659 1.00 83.62 85 LYS A C 1
ATOM 661 O O . LYS A 1 85 ? -6.881 -10.585 -7.014 1.00 83.62 85 LYS A O 1
ATOM 666 N N . VAL A 1 86 ? -8.947 -10.056 -6.256 1.00 82.94 86 VAL A N 1
ATOM 667 C CA . VAL A 1 86 ? -8.816 -8.594 -6.239 1.00 82.94 86 VAL A CA 1
ATOM 668 C C . VAL A 1 86 ? -8.823 -8.088 -4.800 1.00 82.94 86 VAL A C 1
ATOM 670 O O . VAL A 1 86 ? -9.714 -8.451 -4.026 1.00 82.94 86 VAL A O 1
ATOM 673 N N . TRP A 1 87 ? -7.861 -7.231 -4.463 1.00 89.06 87 TRP A N 1
ATOM 674 C CA . TRP A 1 87 ? -7.882 -6.416 -3.250 1.00 89.06 87 TRP A CA 1
ATOM 675 C C . TRP A 1 87 ? -8.350 -5.018 -3.628 1.00 89.06 87 TRP A C 1
ATOM 677 O O . TRP A 1 87 ? -7.730 -4.371 -4.467 1.00 89.06 87 TRP A O 1
ATOM 687 N N . LEU A 1 88 ? -9.464 -4.570 -3.050 1.00 86.19 88 LEU A N 1
ATOM 688 C CA . LEU A 1 88 ? -9.987 -3.230 -3.322 1.00 86.19 88 LEU A CA 1
ATOM 689 C C . LEU A 1 88 ? -9.369 -2.221 -2.351 1.00 86.19 88 LEU A C 1
ATOM 691 O O . LEU A 1 88 ? -9.329 -2.467 -1.144 1.00 86.19 88 LEU A O 1
ATOM 695 N N . GLY A 1 89 ? -8.888 -1.103 -2.894 1.00 84.06 89 GLY A N 1
ATOM 696 C CA . GLY A 1 89 ? -8.330 -0.001 -2.117 1.00 84.06 89 GLY A CA 1
ATOM 697 C C . GLY A 1 89 ? -9.378 0.664 -1.225 1.00 84.06 89 GLY A C 1
ATOM 698 O O . GLY A 1 89 ? -10.558 0.745 -1.570 1.00 84.06 89 GLY A O 1
ATOM 699 N N . LEU A 1 90 ? -8.932 1.146 -0.069 1.00 85.44 90 LEU A N 1
ATOM 700 C CA . LEU A 1 90 ? -9.720 1.954 0.856 1.00 85.44 90 LEU A CA 1
ATOM 701 C C . LEU A 1 90 ? -9.434 3.447 0.676 1.00 85.44 90 LEU A C 1
ATOM 703 O O . LEU A 1 90 ? -8.695 3.869 -0.214 1.00 85.44 90 LEU A O 1
ATOM 707 N N . TYR A 1 91 ? -10.082 4.259 1.504 1.00 82.56 91 TYR A N 1
ATOM 708 C CA . TYR A 1 91 ? -10.047 5.705 1.392 1.00 82.56 91 TYR A CA 1
ATOM 709 C C . TYR A 1 91 ? -8.642 6.275 1.639 1.00 82.56 91 TYR A C 1
ATOM 711 O O . TYR A 1 91 ? -8.009 6.000 2.656 1.00 82.56 91 TYR A O 1
ATOM 719 N N . LEU A 1 92 ? -8.211 7.139 0.725 1.00 79.81 92 LEU A N 1
ATOM 720 C CA . LEU A 1 92 ? -7.025 7.981 0.820 1.00 79.81 92 LEU A CA 1
ATOM 721 C C . LEU A 1 92 ? -7.421 9.385 0.355 1.00 79.81 92 LEU A C 1
ATOM 723 O O . LEU A 1 92 ? -8.278 9.500 -0.512 1.00 79.81 92 LEU A O 1
ATOM 727 N N . ASN A 1 93 ? -6.860 10.455 0.911 1.00 75.50 93 ASN A N 1
ATOM 728 C CA . ASN A 1 93 ? -6.999 11.803 0.362 1.00 75.50 93 ASN A CA 1
ATOM 729 C C . ASN A 1 93 ? -5.622 12.452 0.245 1.00 75.50 93 ASN A C 1
ATOM 731 O O . ASN A 1 93 ? -4.937 12.666 1.237 1.00 75.50 93 ASN A O 1
ATOM 735 N N . GLU A 1 94 ? -5.259 12.826 -0.978 1.00 73.50 94 GLU A N 1
ATOM 736 C CA . GLU A 1 94 ? -3.969 13.447 -1.303 1.00 73.50 94 GLU A CA 1
ATOM 737 C C . GLU A 1 94 ? -4.144 14.842 -1.919 1.00 73.50 94 GLU A C 1
ATOM 739 O O . GLU A 1 94 ? -3.234 15.404 -2.525 1.00 73.50 94 GLU A O 1
ATOM 744 N N . GLY A 1 95 ? -5.336 15.434 -1.804 1.00 69.56 95 GLY A N 1
ATOM 745 C CA . GLY A 1 95 ? -5.614 16.745 -2.372 1.00 69.56 95 GLY A CA 1
ATOM 746 C C . GLY A 1 95 ? -4.770 17.826 -1.706 1.00 69.56 95 GLY A C 1
ATOM 747 O O . GLY A 1 95 ? -4.915 18.072 -0.514 1.00 69.56 95 GLY A O 1
ATOM 748 N N . GLU A 1 96 ? -3.912 18.510 -2.464 1.00 70.12 96 GLU A N 1
ATOM 749 C CA . GLU A 1 96 ? -2.983 19.537 -1.949 1.00 70.12 96 GLU A CA 1
ATOM 750 C C . GLU A 1 96 ? -3.667 20.642 -1.125 1.00 70.12 96 GLU A C 1
ATOM 752 O O . GLU A 1 96 ? -3.092 21.180 -0.186 1.00 70.12 96 GLU A O 1
ATOM 757 N N . SER A 1 97 ? -4.914 20.983 -1.461 1.00 72.88 97 SER A N 1
ATOM 758 C CA . SER A 1 97 ? -5.706 22.007 -0.759 1.00 72.88 97 SER A CA 1
ATOM 759 C C . SER A 1 97 ? -6.618 21.442 0.339 1.00 72.88 97 SER A C 1
ATOM 761 O O . SER A 1 97 ? -7.408 22.188 0.921 1.00 72.88 97 SER A O 1
ATOM 763 N N . SER A 1 98 ? -6.570 20.131 0.587 1.00 73.88 98 SER A N 1
ATOM 764 C CA . SER A 1 98 ? -7.400 19.460 1.584 1.00 73.88 98 SER A CA 1
ATOM 765 C C . SER A 1 98 ? -6.768 19.588 2.974 1.00 73.88 98 SER A C 1
ATOM 767 O O . SER A 1 98 ? -5.600 19.237 3.141 1.00 73.88 98 SER A O 1
ATOM 769 N N . PRO A 1 99 ? -7.524 20.000 4.010 1.00 77.12 99 PRO A N 1
ATOM 770 C CA . PRO A 1 99 ? -7.057 19.889 5.394 1.00 77.12 99 PRO A CA 1
ATOM 771 C C . PRO A 1 99 ? -6.961 18.425 5.863 1.00 77.12 99 PRO A C 1
ATOM 773 O O . PRO A 1 99 ? -6.422 18.164 6.929 1.00 77.12 99 PRO A O 1
ATOM 776 N N . TYR A 1 100 ? -7.474 17.482 5.066 1.00 81.50 100 TYR A N 1
ATOM 777 C CA . TYR A 1 100 ? -7.394 16.036 5.275 1.00 81.50 100 TYR A CA 1
ATOM 778 C C . TYR A 1 100 ? -6.409 15.388 4.302 1.00 81.50 100 TYR A C 1
ATOM 780 O O . TYR A 1 100 ? -6.611 14.249 3.906 1.00 81.50 100 TYR A O 1
ATOM 788 N N . ASN A 1 101 ? -5.403 16.121 3.830 1.00 84.81 101 ASN A N 1
ATOM 789 C CA . ASN A 1 101 ? -4.351 15.533 3.014 1.00 84.81 101 ASN A CA 1
ATOM 790 C C . ASN A 1 101 ? -3.505 14.590 3.886 1.00 84.81 101 ASN A C 1
ATOM 792 O O . ASN A 1 101 ? -2.924 15.034 4.878 1.00 84.81 101 ASN A O 1
ATOM 796 N N . TRP A 1 102 ? -3.443 13.312 3.509 1.00 85.69 102 TRP A N 1
ATOM 797 C CA . TRP A 1 102 ? -2.672 12.276 4.193 1.00 85.69 102 TRP A CA 1
ATOM 798 C C . TRP A 1 102 ? -1.219 12.704 4.390 1.00 85.69 102 TRP A C 1
ATOM 800 O O . TRP A 1 102 ? -0.747 12.760 5.522 1.00 85.69 102 TRP A O 1
ATOM 810 N N . TRP A 1 103 ? -0.542 13.101 3.311 1.00 86.50 103 TRP A N 1
ATOM 811 C CA . TRP A 1 103 ? 0.871 13.474 3.329 1.00 86.50 103 TRP A CA 1
ATOM 812 C C . TRP A 1 103 ? 1.162 14.641 4.267 1.00 86.50 103 TRP A C 1
ATOM 814 O O . TRP A 1 103 ? 2.159 14.598 4.985 1.00 86.50 103 TRP A O 1
ATOM 824 N N . ASN A 1 104 ? 0.275 15.637 4.329 1.00 89.94 104 ASN A N 1
ATOM 825 C CA . ASN A 1 104 ? 0.412 16.737 5.286 1.00 89.94 104 ASN A CA 1
ATOM 826 C C . ASN A 1 104 ? 0.304 16.232 6.733 1.00 89.94 104 ASN A C 1
ATOM 828 O O . ASN A 1 104 ? 1.155 16.567 7.552 1.00 89.94 104 ASN A O 1
ATOM 832 N N . ALA A 1 105 ? -0.692 15.388 7.025 1.00 91.81 105 ALA A N 1
ATOM 833 C CA . ALA A 1 105 ? -0.945 14.865 8.370 1.00 91.81 105 ALA A CA 1
ATOM 834 C C . ALA A 1 105 ? 0.183 13.963 8.897 1.00 91.81 105 ALA A C 1
ATOM 836 O O . ALA A 1 105 ? 0.386 13.854 10.102 1.00 91.81 105 ALA A O 1
ATOM 837 N N . ILE A 1 106 ? 0.928 13.315 7.999 1.00 92.50 106 ILE A N 1
ATOM 838 C CA . ILE A 1 106 ? 2.057 12.454 8.360 1.00 92.50 106 ILE A CA 1
ATOM 839 C C . ILE A 1 106 ? 3.416 13.095 8.062 1.00 92.50 106 ILE A C 1
ATOM 841 O O . ILE A 1 106 ? 4.398 12.375 7.962 1.00 92.50 106 ILE A O 1
ATOM 845 N N . THR A 1 107 ? 3.520 14.419 7.891 1.00 90.50 107 THR A N 1
ATOM 846 C CA . THR A 1 107 ? 4.800 15.075 7.543 1.00 90.50 107 THR A CA 1
ATOM 847 C C . THR A 1 107 ? 5.804 15.119 8.710 1.00 90.50 107 THR A C 1
ATOM 849 O O . THR A 1 107 ? 7.012 15.043 8.468 1.00 90.50 107 THR A O 1
ATOM 852 N N . ASP A 1 108 ? 5.343 15.203 9.964 1.00 90.06 108 ASP A N 1
ATOM 853 C CA . ASP A 1 108 ? 6.196 15.311 11.160 1.00 90.06 108 ASP A CA 1
ATOM 854 C C . ASP A 1 108 ? 6.029 14.102 12.100 1.00 90.06 108 ASP A C 1
ATOM 856 O O . ASP A 1 108 ? 4.971 13.490 12.210 1.00 90.06 108 ASP A O 1
ATOM 860 N N . SER A 1 109 ? 7.107 13.793 12.813 1.00 89.69 109 SER A N 1
ATOM 861 C CA . SER A 1 109 ? 7.169 12.885 13.960 1.00 89.69 109 SER A CA 1
ATOM 862 C C . SER A 1 109 ? 6.301 13.315 15.154 1.00 89.69 109 SER A C 1
ATOM 864 O O . SER A 1 109 ? 5.768 12.470 15.875 1.00 89.69 109 SER A O 1
ATOM 866 N N . ASN A 1 110 ? 6.134 14.621 15.379 1.00 94.06 110 ASN A N 1
ATOM 867 C CA . ASN A 1 110 ? 5.350 15.170 16.485 1.00 94.06 110 ASN A CA 1
ATOM 868 C C . ASN A 1 110 ? 3.901 15.422 16.056 1.00 94.06 110 ASN A C 1
ATOM 870 O O . ASN A 1 110 ? 3.496 16.569 15.873 1.00 94.06 110 ASN A O 1
ATOM 874 N N . LEU A 1 111 ? 3.123 14.345 15.918 1.00 94.94 111 LEU A N 1
ATOM 875 C CA . LEU A 1 111 ? 1.726 14.409 15.481 1.00 94.94 111 LEU A CA 1
ATOM 876 C C . LEU A 1 111 ? 0.885 15.328 16.382 1.00 94.94 111 LEU A C 1
ATOM 878 O O . LEU A 1 111 ? 0.640 15.023 17.557 1.00 94.94 111 LEU A O 1
ATOM 882 N N . THR A 1 112 ? 0.422 16.435 15.805 1.00 96.06 112 THR A N 1
ATOM 883 C CA . THR A 1 112 ? -0.443 17.426 16.450 1.00 96.06 112 THR A CA 1
ATOM 884 C C . THR A 1 112 ? -1.878 16.910 16.611 1.00 96.06 112 THR A C 1
ATOM 886 O O . THR A 1 112 ? -2.224 15.796 16.211 1.00 96.06 112 THR A O 1
ATOM 889 N N . THR A 1 113 ? -2.747 17.717 17.230 1.00 95.62 113 THR A N 1
ATOM 890 C CA . THR A 1 113 ? -4.176 17.369 17.332 1.00 95.62 113 THR A CA 1
ATOM 891 C C . THR A 1 113 ? -4.833 17.386 15.954 1.00 95.62 113 THR A C 1
ATOM 893 O O . THR A 1 113 ? -5.663 16.532 15.651 1.00 95.62 113 THR A O 1
ATOM 896 N N . GLU A 1 114 ? -4.434 18.331 15.109 1.00 94.12 114 GLU A N 1
ATOM 897 C CA . GLU A 1 114 ? -4.903 18.484 13.739 1.00 94.12 114 GLU A CA 1
ATOM 898 C C . GLU A 1 114 ? -4.457 17.309 12.857 1.00 94.12 114 GLU A C 1
ATOM 900 O O . GLU A 1 114 ? -5.281 16.765 12.121 1.00 94.12 114 GLU A O 1
ATOM 905 N N . ASP A 1 115 ? -3.206 16.858 12.996 1.00 95.25 115 ASP A N 1
ATOM 906 C CA . ASP A 1 115 ? -2.684 15.688 12.274 1.00 95.25 115 ASP A CA 1
ATOM 907 C C . ASP A 1 115 ? -3.470 14.423 12.624 1.00 95.25 115 ASP A C 1
ATOM 909 O O . ASP A 1 115 ? -3.941 13.702 11.743 1.00 95.25 115 ASP A O 1
ATOM 913 N N . ARG A 1 116 ? -3.684 14.179 13.925 1.00 95.94 116 ARG A N 1
ATOM 914 C CA . ARG A 1 116 ? -4.473 13.032 14.399 1.00 95.94 116 ARG A CA 1
ATOM 915 C C . ARG A 1 116 ? -5.916 13.106 13.920 1.00 95.94 116 ARG A C 1
ATOM 917 O O . ARG A 1 116 ? -6.437 12.105 13.454 1.00 95.94 116 ARG A O 1
ATOM 924 N N . ALA A 1 117 ? -6.537 14.286 13.932 1.00 92.56 117 ALA A N 1
ATOM 925 C CA . ALA A 1 117 ? -7.883 14.455 13.389 1.00 92.56 117 ALA A CA 1
ATOM 926 C C . ALA A 1 117 ? -7.953 14.138 11.882 1.00 92.56 117 ALA A C 1
ATOM 928 O O . ALA A 1 117 ? -8.947 13.580 11.415 1.00 92.56 117 ALA A O 1
ATOM 929 N N . ALA A 1 118 ? -6.909 14.463 11.113 1.00 89.88 118 ALA A N 1
ATOM 930 C CA . ALA A 1 118 ? -6.842 14.125 9.695 1.00 89.88 118 ALA A CA 1
ATOM 931 C C . ALA A 1 118 ? -6.612 12.624 9.446 1.00 89.88 118 ALA 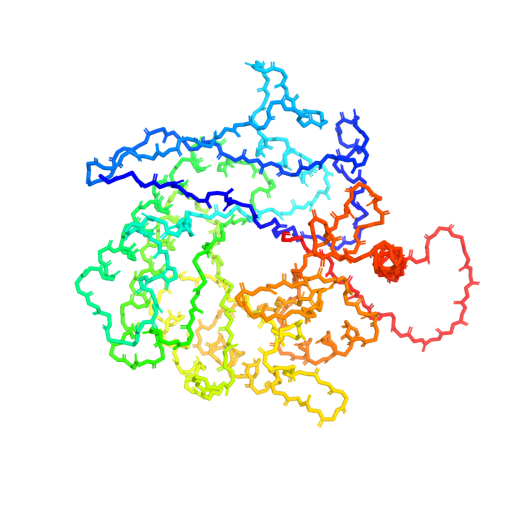A C 1
ATOM 933 O O . ALA A 1 118 ? -7.228 12.054 8.541 1.00 89.88 118 ALA A O 1
ATOM 934 N N . ILE A 1 119 ? -5.775 11.973 10.256 1.00 94.62 119 ILE A N 1
ATOM 935 C CA . ILE A 1 119 ? -5.546 10.520 10.216 1.00 94.62 119 ILE A CA 1
ATOM 936 C C . ILE A 1 119 ? -6.812 9.761 10.643 1.00 94.62 119 ILE A C 1
ATOM 938 O O . ILE A 1 119 ? -7.255 8.856 9.937 1.00 94.62 119 ILE A O 1
ATOM 942 N N . ASP A 1 120 ? -7.452 10.165 11.740 1.00 94.88 120 ASP A N 1
ATOM 943 C CA . ASP A 1 120 ? -8.685 9.551 12.243 1.00 94.88 120 ASP A CA 1
ATOM 944 C C . ASP A 1 120 ? -9.828 9.688 11.219 1.00 94.88 120 ASP A C 1
ATOM 946 O O . ASP A 1 120 ? -10.593 8.748 11.008 1.00 94.88 120 ASP A O 1
ATOM 950 N N . HIS A 1 121 ? -9.891 10.800 10.474 1.00 87.06 121 HIS A N 1
ATOM 951 C CA . HIS A 1 121 ? -10.836 10.954 9.357 1.00 87.06 121 HIS A CA 1
ATOM 952 C C . HIS A 1 121 ? -10.610 9.919 8.241 1.00 87.06 121 HIS A C 1
ATOM 954 O O . HIS A 1 121 ? -11.578 9.433 7.653 1.00 87.06 121 HIS A O 1
ATOM 960 N N . HIS A 1 122 ? -9.360 9.529 7.958 1.00 87.75 122 HIS A N 1
ATOM 961 C CA . HIS A 1 122 ? -9.074 8.444 7.010 1.00 87.75 122 HIS A CA 1
ATOM 962 C C . HIS A 1 122 ? -9.528 7.082 7.532 1.00 87.75 122 HIS A C 1
ATOM 964 O O . HIS A 1 122 ? -10.059 6.288 6.751 1.00 87.75 122 HIS A O 1
ATOM 970 N N . VAL A 1 123 ? -9.377 6.828 8.835 1.00 95.06 123 VAL A N 1
ATOM 971 C CA . VAL A 1 123 ? -9.877 5.610 9.491 1.00 95.06 123 VAL A CA 1
ATOM 972 C C . VAL A 1 123 ? -11.399 5.539 9.370 1.00 95.06 123 VAL A C 1
ATOM 974 O O . VAL A 1 123 ? -11.928 4.566 8.832 1.00 95.06 123 VAL A O 1
ATOM 977 N N . GLU A 1 124 ? -12.113 6.589 9.786 1.00 89.19 124 GLU A N 1
ATOM 978 C CA . GLU A 1 124 ? -13.581 6.648 9.748 1.00 89.19 124 GLU A CA 1
ATOM 979 C C . GLU A 1 124 ? -14.127 6.478 8.324 1.00 89.19 124 GLU A C 1
ATOM 981 O O . GLU A 1 124 ? -15.076 5.722 8.089 1.00 89.19 124 GLU A O 1
ATOM 986 N N . ARG A 1 125 ? -13.502 7.139 7.344 1.00 85.81 125 ARG A N 1
ATOM 987 C CA . ARG A 1 125 ? -13.890 7.022 5.933 1.00 85.81 125 ARG A CA 1
ATOM 988 C C . ARG A 1 125 ? -13.564 5.658 5.349 1.00 85.81 125 ARG A C 1
ATOM 990 O O . ARG A 1 125 ? -14.378 5.132 4.595 1.00 85.81 125 ARG A O 1
ATOM 997 N N . SER A 1 126 ? -12.435 5.063 5.715 1.00 89.69 126 SER A N 1
ATOM 998 C CA . SER A 1 126 ? -12.095 3.704 5.294 1.00 89.69 126 SER A CA 1
ATOM 999 C C . SER A 1 126 ? -13.105 2.699 5.832 1.00 89.69 126 SER A C 1
ATOM 1001 O O . SER A 1 126 ? -13.592 1.879 5.065 1.00 89.69 126 SER A O 1
ATOM 1003 N N . ILE A 1 127 ? -13.519 2.815 7.096 1.00 93.81 127 ILE A N 1
ATOM 1004 C CA . ILE A 1 127 ? -14.571 1.970 7.683 1.00 93.81 127 ILE A CA 1
ATOM 1005 C C . ILE A 1 127 ? -15.910 2.153 6.950 1.00 93.81 127 ILE A C 1
ATOM 1007 O O . ILE A 1 127 ? -16.609 1.174 6.686 1.00 93.81 127 ILE A O 1
ATOM 1011 N N . ALA A 1 128 ? -16.276 3.382 6.576 1.00 85.00 128 ALA A N 1
ATOM 1012 C CA . ALA A 1 128 ? -17.470 3.615 5.762 1.00 85.00 128 ALA A CA 1
ATOM 1013 C C . ALA A 1 128 ? -17.370 2.924 4.387 1.00 85.00 128 ALA A C 1
ATOM 1015 O O . ALA A 1 128 ? -18.298 2.220 3.992 1.00 85.00 128 ALA A O 1
ATOM 1016 N N . VAL A 1 129 ? -16.223 3.042 3.706 1.00 84.69 129 VAL A N 1
ATOM 1017 C CA . VAL A 1 129 ? -15.963 2.366 2.422 1.00 84.69 129 VAL A CA 1
ATOM 1018 C C . VAL A 1 129 ? -15.997 0.841 2.570 1.00 84.69 129 VAL A C 1
ATOM 1020 O O . VAL A 1 129 ? -16.569 0.170 1.717 1.00 84.69 129 VAL A O 1
ATOM 1023 N N . VAL A 1 130 ? -15.458 0.279 3.657 1.00 91.69 130 VAL A N 1
ATOM 1024 C CA . VAL A 1 130 ? -15.534 -1.163 3.955 1.00 91.69 130 VAL A CA 1
ATOM 1025 C C . VAL A 1 130 ? -16.988 -1.639 3.972 1.00 91.69 130 VAL A C 1
ATOM 1027 O O . VAL A 1 130 ? -17.313 -2.622 3.309 1.00 91.69 130 VAL A O 1
ATOM 1030 N N . ASN A 1 131 ? -17.866 -0.939 4.696 1.00 91.12 131 ASN A N 1
ATOM 1031 C CA . ASN A 1 131 ? -19.281 -1.310 4.802 1.00 91.12 131 ASN A CA 1
ATOM 1032 C C . ASN A 1 131 ? -20.005 -1.214 3.451 1.00 91.12 131 ASN A C 1
ATOM 1034 O O . ASN A 1 131 ? -20.791 -2.096 3.101 1.00 91.12 131 ASN A O 1
ATOM 1038 N N . ASP A 1 132 ? -19.705 -0.175 2.675 1.00 85.94 132 ASP A N 1
ATOM 1039 C CA . ASP A 1 132 ? -20.242 0.025 1.331 1.00 85.94 132 ASP A CA 1
ATOM 1040 C C . ASP A 1 132 ? -19.821 -1.095 0.364 1.00 85.94 132 ASP A C 1
ATOM 1042 O O . ASP A 1 132 ? -20.660 -1.662 -0.344 1.00 85.94 132 ASP A O 1
ATOM 1046 N N . LEU A 1 133 ? -18.527 -1.440 0.357 1.00 87.50 133 LEU A N 1
ATOM 1047 C CA . LEU A 1 133 ? -17.980 -2.521 -0.462 1.00 87.50 133 LEU A CA 1
ATOM 1048 C C . LEU A 1 133 ? -18.531 -3.882 -0.031 1.00 87.50 133 LEU A C 1
ATOM 1050 O O . LEU A 1 133 ? -18.822 -4.718 -0.884 1.00 87.50 133 LEU A O 1
ATOM 1054 N N . ALA A 1 134 ? -18.719 -4.100 1.272 1.00 92.50 134 ALA A N 1
ATOM 1055 C CA . ALA A 1 134 ? -19.321 -5.319 1.794 1.00 92.50 134 ALA A CA 1
ATOM 1056 C C . ALA A 1 134 ? -20.758 -5.504 1.303 1.00 92.50 134 ALA A C 1
ATOM 1058 O O . ALA A 1 134 ? -21.103 -6.576 0.807 1.00 92.50 134 ALA A O 1
ATOM 1059 N N . ALA A 1 135 ? -21.572 -4.448 1.375 1.00 91.00 135 ALA A N 1
ATOM 1060 C CA . ALA A 1 135 ? -22.967 -4.492 0.953 1.00 91.00 135 ALA A CA 1
ATOM 1061 C C . ALA A 1 135 ? -23.138 -4.765 -0.552 1.00 91.00 135 ALA A C 1
ATOM 1063 O O . ALA A 1 135 ? -24.118 -5.393 -0.949 1.00 91.00 135 ALA A O 1
ATOM 1064 N N . GLN A 1 136 ? -22.209 -4.292 -1.387 1.00 87.75 136 GLN A N 1
ATOM 1065 C CA . GLN A 1 136 ? -22.316 -4.404 -2.847 1.00 87.75 136 GLN A CA 1
ATOM 1066 C C . GLN A 1 136 ? -21.575 -5.606 -3.426 1.00 87.75 136 GLN A C 1
ATOM 1068 O O . GLN A 1 136 ? -22.073 -6.257 -4.341 1.00 87.75 136 GLN A O 1
ATOM 1073 N N . TYR A 1 137 ? -20.390 -5.906 -2.896 1.00 89.62 137 TYR A N 1
ATOM 1074 C CA . TYR A 1 137 ? -19.442 -6.832 -3.511 1.00 89.62 137 TYR A CA 1
ATOM 1075 C C . TYR A 1 137 ? -18.959 -7.932 -2.563 1.00 89.62 137 TYR A C 1
ATOM 1077 O O . TYR A 1 137 ? -18.150 -8.763 -2.975 1.00 89.62 137 TYR A O 1
ATOM 1085 N N . GLY A 1 138 ? -19.431 -7.972 -1.310 1.00 92.88 138 GLY A N 1
ATOM 1086 C CA . GLY A 1 138 ? -18.914 -8.889 -0.289 1.00 92.88 138 GLY A CA 1
ATOM 1087 C C . GLY A 1 138 ? -19.004 -10.370 -0.665 1.00 92.88 138 GLY A C 1
ATOM 1088 O O . GLY A 1 138 ? -18.070 -11.134 -0.407 1.00 92.88 138 GLY A O 1
ATOM 1089 N N . ASP A 1 139 ? -20.072 -10.744 -1.371 1.00 94.50 139 ASP A N 1
ATOM 1090 C CA . ASP A 1 139 ? -20.304 -12.107 -1.860 1.00 94.50 139 ASP A CA 1
ATOM 1091 C C . ASP A 1 139 ? -19.609 -12.404 -3.201 1.00 94.50 139 ASP A C 1
ATOM 1093 O O . ASP A 1 139 ? -19.643 -13.539 -3.687 1.00 94.50 139 ASP A O 1
ATOM 1097 N N . HIS A 1 140 ? -18.958 -11.413 -3.823 1.00 93.69 140 HIS A N 1
ATOM 1098 C CA . HIS A 1 140 ? -18.323 -11.608 -5.118 1.00 93.69 140 HIS A CA 1
ATOM 1099 C C . HIS A 1 140 ? -17.114 -12.554 -4.984 1.00 93.69 140 HIS A C 1
ATOM 1101 O O . HIS A 1 140 ? -16.168 -12.267 -4.242 1.00 93.69 140 HIS A O 1
ATOM 1107 N N . PRO A 1 141 ? -17.050 -13.674 -5.728 1.00 92.50 141 PRO A N 1
ATOM 1108 C CA . PRO A 1 141 ? -16.011 -14.684 -5.531 1.00 92.50 141 PRO A CA 1
ATOM 1109 C C . PRO A 1 141 ? -14.607 -14.179 -5.882 1.00 92.50 141 PRO A C 1
ATOM 1111 O O . PRO A 1 141 ? -13.630 -14.703 -5.350 1.00 92.50 141 PRO A O 1
ATOM 1114 N N . ALA A 1 142 ? -14.482 -13.181 -6.760 1.00 87.75 142 ALA A N 1
ATOM 1115 C CA . ALA A 1 142 ? -13.201 -12.543 -7.075 1.00 87.75 142 ALA A CA 1
ATOM 1116 C C . ALA A 1 142 ? -12.685 -11.591 -5.984 1.00 87.75 142 ALA A C 1
ATOM 1118 O O . ALA A 1 142 ? -11.497 -11.285 -5.987 1.00 87.75 142 ALA A O 1
ATOM 1119 N N . LEU A 1 143 ? -13.525 -11.140 -5.044 1.00 91.56 143 LEU A N 1
ATOM 1120 C CA . LEU A 1 143 ? -13.070 -10.277 -3.956 1.00 91.56 143 LEU A CA 1
ATOM 1121 C C . LEU A 1 143 ? -12.165 -11.090 -3.016 1.00 91.56 143 LEU A C 1
ATOM 1123 O O . LEU A 1 143 ? -12.625 -12.016 -2.342 1.00 91.56 143 LEU A O 1
ATOM 1127 N N . GLY A 1 144 ? -10.868 -10.788 -3.018 1.00 89.31 144 GLY A N 1
ATOM 1128 C CA . GLY A 1 144 ? -9.842 -11.458 -2.215 1.00 89.31 144 GLY A CA 1
ATOM 1129 C C . GLY A 1 144 ? -9.645 -10.820 -0.844 1.00 89.31 144 GLY A C 1
ATOM 1130 O O . GLY A 1 144 ? -9.468 -11.528 0.144 1.00 89.31 144 GLY A O 1
ATOM 1131 N N . GLY A 1 145 ? -9.743 -9.497 -0.779 1.00 93.12 145 GLY A N 1
ATOM 1132 C CA . GLY A 1 145 ? -9.520 -8.730 0.437 1.00 93.12 145 GLY A CA 1
ATOM 1133 C C . GLY A 1 145 ? -9.646 -7.237 0.192 1.00 93.12 145 GLY A C 1
ATOM 1134 O O . GLY A 1 145 ? -10.174 -6.805 -0.835 1.00 93.12 145 GLY A O 1
ATOM 1135 N N . LEU A 1 146 ? -9.146 -6.462 1.144 1.00 93.81 146 LEU A N 1
ATOM 1136 C CA . LEU A 1 146 ? -9.080 -5.011 1.076 1.00 93.81 146 LEU A CA 1
ATOM 1137 C C . LEU A 1 146 ? -7.638 -4.548 1.277 1.00 93.81 146 LEU A C 1
ATOM 1139 O O . LEU A 1 146 ? -6.863 -5.173 2.001 1.00 93.81 146 LEU A O 1
ATOM 1143 N N . TYR A 1 147 ? -7.279 -3.462 0.610 1.00 92.44 147 TYR A N 1
ATOM 1144 C CA . TYR A 1 147 ? -5.982 -2.813 0.733 1.00 92.44 147 TYR A CA 1
ATOM 1145 C C . TYR A 1 147 ? -6.183 -1.464 1.413 1.00 92.44 147 TYR A C 1
ATOM 1147 O O . TYR A 1 147 ? -6.920 -0.612 0.916 1.00 92.44 147 TYR A O 1
ATOM 1155 N N . TYR A 1 148 ? -5.552 -1.264 2.567 1.00 93.19 148 TYR A N 1
ATOM 1156 C CA . TYR A 1 148 ? -5.578 0.034 3.212 1.00 93.19 148 TYR A CA 1
ATOM 1157 C C . TYR A 1 148 ? -4.599 0.964 2.492 1.00 93.19 148 TYR A C 1
ATOM 1159 O O . TYR A 1 148 ? -3.387 0.859 2.664 1.00 93.19 148 TYR A O 1
ATOM 1167 N N . SER A 1 149 ? -5.152 1.864 1.682 1.00 86.88 149 SER A N 1
ATOM 1168 C CA . SER A 1 149 ? -4.411 2.731 0.761 1.00 86.88 149 SER A CA 1
ATOM 1169 C C . SER A 1 149 ? -3.531 3.785 1.436 1.00 86.88 149 SER A C 1
ATOM 1171 O O . SER A 1 149 ? -2.809 4.491 0.745 1.00 86.88 149 SER A O 1
ATOM 1173 N N . ILE A 1 150 ? -3.591 3.936 2.763 1.00 86.19 150 ILE A N 1
ATOM 1174 C CA . ILE A 1 150 ? -2.691 4.851 3.462 1.00 86.19 150 ILE A CA 1
ATOM 1175 C C . ILE A 1 150 ? -1.258 4.320 3.415 1.00 86.19 150 ILE A C 1
ATOM 1177 O O . ILE A 1 150 ? -0.967 3.187 3.806 1.00 86.19 150 ILE A O 1
ATOM 1181 N N . GLU A 1 151 ? -0.339 5.158 2.955 1.00 83.81 151 GLU A N 1
ATOM 1182 C CA . GLU A 1 151 ? 1.074 4.813 2.933 1.00 83.81 151 GLU A CA 1
ATOM 1183 C C . GLU A 1 151 ? 1.734 5.226 4.247 1.00 83.81 151 GLU A C 1
ATOM 1185 O O . GLU A 1 151 ? 1.875 6.412 4.559 1.00 83.81 151 GLU A O 1
ATOM 1190 N N . ILE A 1 152 ? 2.126 4.230 5.042 1.00 87.75 152 ILE A N 1
ATOM 1191 C CA . ILE A 1 152 ? 2.841 4.444 6.302 1.00 87.75 152 ILE A CA 1
ATOM 1192 C C . ILE A 1 152 ? 4.270 4.876 5.966 1.00 87.75 152 ILE A C 1
ATOM 1194 O O . ILE A 1 152 ? 5.050 4.088 5.430 1.00 87.75 152 ILE A O 1
ATOM 1198 N N . ALA A 1 153 ? 4.603 6.119 6.308 1.00 77.25 153 ALA A N 1
ATOM 1199 C CA . ALA A 1 153 ? 5.922 6.700 6.097 1.00 77.25 153 ALA A CA 1
ATOM 1200 C C . ALA A 1 153 ? 6.790 6.672 7.367 1.00 77.25 153 ALA A C 1
ATOM 1202 O O . ALA A 1 153 ? 6.293 6.686 8.497 1.00 77.25 153 ALA A O 1
ATOM 1203 N N . ASN A 1 154 ? 8.113 6.698 7.173 1.00 78.69 154 ASN A N 1
ATOM 1204 C CA . ASN A 1 154 ? 9.104 6.645 8.254 1.00 78.69 154 ASN A CA 1
ATOM 1205 C C . ASN A 1 154 ? 9.000 7.825 9.237 1.00 78.69 154 ASN A C 1
ATOM 1207 O O . ASN A 1 154 ? 9.205 7.656 10.428 1.00 78.69 154 ASN A O 1
ATOM 1211 N N . ASN A 1 155 ? 8.705 9.034 8.775 1.00 84.12 155 ASN A N 1
ATOM 1212 C CA . ASN A 1 155 ? 8.743 10.236 9.616 1.00 84.12 155 ASN A CA 1
ATOM 1213 C C . ASN A 1 155 ? 7.740 10.204 10.787 1.00 84.12 155 ASN A C 1
ATOM 1215 O O . ASN A 1 155 ? 8.145 10.374 11.936 1.00 84.12 155 ASN A O 1
ATOM 1219 N N . ALA A 1 156 ? 6.457 9.969 10.512 1.00 90.12 156 ALA A N 1
ATOM 1220 C CA . ALA A 1 156 ? 5.400 10.057 11.513 1.00 90.12 156 ALA A CA 1
ATOM 1221 C C . ALA A 1 156 ? 5.442 8.909 12.527 1.00 90.12 156 ALA A C 1
ATOM 1223 O O . ALA A 1 156 ? 5.164 9.120 13.705 1.00 90.12 156 ALA A O 1
ATOM 1224 N N . PHE A 1 157 ? 5.787 7.692 12.100 1.00 94.50 157 PHE A N 1
ATOM 1225 C CA . PHE A 1 157 ? 5.539 6.495 12.911 1.00 94.50 157 PHE A CA 1
ATOM 1226 C C . PHE A 1 157 ? 6.787 5.787 13.441 1.00 94.50 157 PHE A C 1
ATOM 1228 O O . PHE A 1 157 ? 6.637 4.886 14.257 1.00 94.50 157 PHE A O 1
ATOM 1235 N N . ILE A 1 158 ? 8.002 6.191 13.050 1.00 94.69 158 ILE A N 1
ATOM 1236 C CA . ILE A 1 158 ? 9.247 5.675 13.655 1.00 94.69 158 ILE A CA 1
ATOM 1237 C C . ILE A 1 158 ? 9.413 6.043 15.141 1.00 94.69 158 ILE A C 1
ATOM 1239 O O . ILE A 1 158 ? 9.922 5.209 15.888 1.00 94.69 158 ILE A O 1
ATOM 1243 N N . PRO A 1 159 ? 9.004 7.230 15.631 1.00 94.56 159 PRO A N 1
ATOM 1244 C CA . PRO A 1 159 ? 9.041 7.501 17.062 1.00 94.56 159 PRO A CA 1
ATOM 1245 C C . PRO A 1 159 ? 8.169 6.509 17.838 1.00 94.56 159 PRO A C 1
ATOM 1247 O O . PRO A 1 159 ? 6.975 6.372 17.566 1.00 94.56 159 PRO A O 1
ATOM 1250 N N . GLN A 1 160 ? 8.750 5.871 18.855 1.00 95.00 160 GLN A N 1
ATOM 1251 C CA . GLN A 1 160 ? 8.073 4.849 19.661 1.00 95.00 160 GLN A CA 1
ATOM 1252 C C . GLN A 1 160 ? 6.757 5.342 20.290 1.00 95.00 160 GLN A C 1
ATOM 1254 O O . GLN A 1 160 ? 5.806 4.568 20.416 1.00 95.00 160 GLN A O 1
ATOM 1259 N N . ASP A 1 161 ? 6.663 6.631 20.628 1.00 95.50 161 ASP A N 1
ATOM 1260 C CA . ASP A 1 161 ? 5.446 7.241 21.180 1.00 95.50 161 ASP A CA 1
ATOM 1261 C C . ASP A 1 161 ? 4.240 7.146 20.222 1.00 95.50 161 ASP A C 1
ATOM 1263 O O . ASP A 1 161 ? 3.090 7.150 20.666 1.00 95.50 161 ASP A O 1
ATOM 1267 N N . ASN A 1 162 ? 4.480 6.981 18.915 1.00 96.81 162 ASN A N 1
ATOM 1268 C CA . ASN A 1 162 ? 3.434 6.836 17.904 1.00 96.81 162 ASN A CA 1
ATOM 1269 C C . ASN A 1 162 ? 3.084 5.376 17.572 1.00 96.81 162 ASN A C 1
ATOM 1271 O O . ASN A 1 162 ? 2.086 5.149 16.889 1.00 96.81 162 ASN A O 1
ATOM 1275 N N . TYR A 1 163 ? 3.814 4.379 18.085 1.00 97.38 163 TYR A N 1
ATOM 1276 C CA . TYR A 1 163 ? 3.574 2.963 17.762 1.00 97.38 163 TYR A CA 1
ATOM 1277 C C . TYR A 1 163 ? 2.171 2.492 18.155 1.00 97.38 163 TYR A C 1
ATOM 1279 O O . TYR A 1 163 ? 1.473 1.859 17.367 1.00 97.38 163 TYR A O 1
ATOM 1287 N N . SER A 1 164 ? 1.731 2.843 19.367 1.00 98.25 164 SER A N 1
ATOM 1288 C CA . SER A 1 164 ? 0.386 2.501 19.851 1.00 98.25 164 SER A CA 1
ATOM 1289 C C . SER A 1 164 ? -0.720 3.143 19.014 1.00 98.25 164 SER A C 1
ATOM 1291 O O . SER A 1 164 ? -1.766 2.535 18.793 1.00 98.25 164 SER A O 1
ATOM 1293 N N . TYR A 1 165 ? -0.473 4.349 18.500 1.00 98.00 165 TYR A N 1
ATOM 1294 C CA . TYR A 1 165 ? -1.413 5.028 17.626 1.00 98.00 165 TYR A CA 1
ATOM 1295 C C . TYR A 1 165 ? -1.469 4.367 16.247 1.00 98.00 165 TYR A C 1
ATOM 1297 O O . TYR A 1 165 ? -2.566 4.083 15.773 1.00 98.00 165 TYR A O 1
ATOM 1305 N N . LEU A 1 166 ? -0.316 4.029 15.656 1.00 97.88 166 LEU A N 1
ATOM 1306 C CA . LEU A 1 166 ? -0.258 3.268 14.406 1.00 97.88 166 LEU A CA 1
ATOM 1307 C C . LEU A 1 166 ? -1.000 1.929 14.526 1.00 97.88 166 LEU A C 1
ATOM 1309 O O . LEU A 1 166 ? -1.855 1.614 13.701 1.00 97.88 166 LEU A O 1
ATOM 1313 N N . ALA A 1 167 ? -0.711 1.155 15.575 1.00 98.50 167 ALA A N 1
ATOM 1314 C CA . ALA A 1 167 ? -1.393 -0.111 15.825 1.00 98.50 167 ALA A CA 1
ATOM 1315 C C . ALA A 1 167 ? -2.916 0.085 15.934 1.00 98.50 167 ALA A C 1
ATOM 1317 O O . ALA A 1 167 ? -3.676 -0.650 15.312 1.00 98.50 167 ALA A O 1
ATOM 1318 N N . SER A 1 168 ? -3.361 1.125 16.649 1.00 98.69 168 SER A N 1
ATOM 1319 C CA . SER A 1 168 ? -4.782 1.447 16.819 1.00 98.69 168 SER A CA 1
ATOM 1320 C C . SER A 1 168 ? -5.491 1.786 15.503 1.00 98.69 168 SER A C 1
ATOM 1322 O O . SER A 1 168 ? -6.599 1.302 15.266 1.00 98.69 168 SER A O 1
ATOM 1324 N N . ILE A 1 169 ? -4.891 2.599 14.625 1.00 98.12 169 ILE A N 1
ATOM 1325 C CA . ILE A 1 169 ? -5.534 2.961 13.348 1.00 98.12 169 ILE A CA 1
ATOM 1326 C C . ILE A 1 169 ? -5.624 1.762 12.394 1.00 98.12 169 ILE A C 1
ATOM 1328 O O . ILE A 1 169 ? -6.612 1.630 11.671 1.00 98.12 169 ILE A O 1
ATOM 1332 N N . LEU A 1 170 ? -4.634 0.863 12.421 1.00 98.62 170 LEU A N 1
ATOM 1333 C CA . LEU A 1 170 ? -4.651 -0.378 11.644 1.00 98.62 170 LEU A CA 1
ATOM 1334 C C . LEU A 1 170 ? -5.691 -1.361 12.186 1.00 98.62 170 LEU A C 1
ATOM 1336 O O . LEU A 1 170 ? -6.470 -1.925 11.420 1.00 98.62 170 LEU A O 1
ATOM 1340 N N . ASP A 1 171 ? -5.738 -1.525 13.507 1.00 98.88 171 ASP A N 1
ATOM 1341 C CA . ASP A 1 171 ? -6.646 -2.443 14.190 1.00 98.88 171 ASP A CA 1
ATOM 1342 C C . ASP A 1 171 ? -8.119 -2.078 13.974 1.00 98.88 171 ASP A C 1
ATOM 1344 O O . ASP A 1 171 ? -8.942 -2.948 13.693 1.00 98.88 171 ASP A O 1
ATOM 1348 N N . GLN A 1 172 ? -8.457 -0.786 14.035 1.00 98.81 172 GLN A N 1
ATOM 1349 C CA . GLN A 1 172 ? -9.822 -0.309 13.795 1.00 98.81 172 GLN A CA 1
ATOM 1350 C C . GLN A 1 172 ? -10.328 -0.673 12.393 1.00 98.81 172 GLN A C 1
ATOM 1352 O O . GLN A 1 172 ? -11.453 -1.158 12.249 1.00 98.81 172 GLN A O 1
ATOM 1357 N N . VAL A 1 173 ? -9.499 -0.479 11.362 1.00 98.62 173 VAL A N 1
ATOM 1358 C CA . VAL A 1 173 ? -9.875 -0.819 9.984 1.00 98.62 173 VAL A CA 1
ATOM 1359 C C . VAL A 1 173 ? -9.894 -2.334 9.784 1.00 98.62 173 VAL A C 1
ATOM 1361 O O . VAL A 1 173 ? -10.852 -2.842 9.205 1.00 98.62 173 VAL A O 1
ATOM 1364 N N . ALA A 1 174 ? -8.915 -3.073 10.316 1.00 98.69 174 ALA A N 1
ATOM 1365 C CA . ALA A 1 174 ? -8.877 -4.536 10.227 1.00 98.69 174 ALA A CA 1
ATOM 1366 C C . ALA A 1 174 ? -10.127 -5.178 10.850 1.00 98.69 174 ALA A C 1
ATOM 1368 O O . ALA A 1 174 ? -10.803 -5.979 10.206 1.00 98.69 174 ALA A O 1
ATOM 1369 N N . LYS A 1 175 ? -10.522 -4.744 12.052 1.00 98.75 175 LYS A N 1
ATOM 1370 C CA . LYS A 1 175 ? -11.749 -5.211 12.716 1.00 98.75 175 LYS A CA 1
ATOM 1371 C C . LYS A 1 175 ? -13.008 -4.897 11.919 1.00 98.75 175 LYS A C 1
ATOM 1373 O O . LYS A 1 175 ? -13.920 -5.727 11.868 1.00 98.75 175 LYS A O 1
ATOM 1378 N N . ALA A 1 176 ? -13.073 -3.724 11.287 1.00 98.62 176 ALA A N 1
ATOM 1379 C CA . ALA A 1 176 ? -14.183 -3.384 10.404 1.00 98.62 176 ALA A CA 1
ATOM 1380 C C . ALA A 1 176 ? -14.244 -4.328 9.193 1.00 98.62 176 ALA A C 1
ATOM 1382 O O . ALA A 1 176 ? -15.326 -4.823 8.877 1.00 98.62 176 ALA A O 1
ATOM 1383 N N . VAL A 1 177 ? -13.099 -4.647 8.573 1.00 98.56 177 VAL A N 1
ATOM 1384 C CA . VAL A 1 177 ? -13.019 -5.643 7.489 1.00 98.56 177 VAL A CA 1
ATOM 1385 C C . VAL A 1 177 ? -13.490 -7.009 7.968 1.00 98.56 177 VAL A C 1
ATOM 1387 O O . VAL A 1 177 ? -14.400 -7.571 7.369 1.00 98.56 177 VAL A O 1
ATOM 1390 N N . HIS A 1 178 ? -12.951 -7.527 9.070 1.00 98.50 178 HIS A N 1
ATOM 1391 C CA . HIS A 1 178 ? -13.326 -8.845 9.589 1.00 98.50 178 HIS A CA 1
ATOM 1392 C C . HIS A 1 178 ? -14.806 -8.948 9.965 1.00 98.50 178 HIS A C 1
ATOM 1394 O O . HIS A 1 178 ? -15.414 -10.009 9.807 1.00 98.50 178 HIS A O 1
ATOM 1400 N N . THR A 1 179 ? -15.393 -7.846 10.435 1.00 98.38 179 THR A N 1
ATOM 1401 C CA . THR A 1 179 ? -16.813 -7.779 10.796 1.00 98.38 179 THR A CA 1
ATOM 1402 C C . THR A 1 179 ? -17.710 -7.728 9.561 1.00 98.38 179 THR A C 1
ATOM 1404 O O . THR A 1 179 ? -18.675 -8.487 9.476 1.00 98.38 179 THR A O 1
ATOM 1407 N N . ALA A 1 180 ? -17.418 -6.837 8.610 1.00 98.06 180 ALA A N 1
ATOM 1408 C CA . ALA A 1 180 ? -18.263 -6.612 7.437 1.00 98.06 180 ALA A CA 1
ATOM 1409 C C . ALA A 1 180 ? -18.063 -7.673 6.342 1.00 98.06 180 ALA A C 1
ATOM 1411 O O . ALA A 1 180 ? -18.982 -7.967 5.581 1.00 98.06 180 ALA A O 1
ATOM 1412 N N . LEU A 1 181 ? -16.868 -8.260 6.271 1.00 97.19 181 LEU A N 1
ATOM 1413 C CA . LEU A 1 181 ? -16.432 -9.202 5.246 1.00 97.19 181 LEU A CA 1
ATOM 1414 C C . LEU A 1 181 ? -15.756 -10.435 5.882 1.00 97.19 181 LEU A C 1
ATOM 1416 O O . LEU A 1 181 ? -14.538 -10.607 5.760 1.00 97.19 181 LEU A O 1
ATOM 1420 N N . PRO A 1 182 ? -16.514 -11.329 6.548 1.00 96.00 182 PRO A N 1
ATOM 1421 C CA . PRO A 1 182 ? -15.937 -12.491 7.218 1.00 96.00 182 PRO A CA 1
ATOM 1422 C C . PRO A 1 182 ? -15.055 -13.340 6.290 1.00 96.00 182 PRO A C 1
ATOM 1424 O O . PRO A 1 182 ? -15.486 -13.798 5.230 1.00 96.00 182 PRO A O 1
ATOM 1427 N N . GLY A 1 183 ? -13.805 -13.564 6.704 1.00 94.25 183 GLY A N 1
ATOM 1428 C CA . GLY A 1 183 ? -12.815 -14.340 5.951 1.00 94.25 183 GLY A CA 1
ATOM 1429 C C . GLY A 1 183 ? -12.079 -13.574 4.845 1.00 94.25 183 GLY A C 1
ATOM 1430 O O . GLY A 1 183 ? -11.268 -14.183 4.146 1.00 94.25 183 GLY A O 1
ATOM 1431 N N . LYS A 1 184 ? -12.335 -12.272 4.665 1.00 95.69 184 LYS A N 1
ATOM 1432 C CA . LYS A 1 184 ? -11.497 -11.389 3.839 1.00 95.69 184 LYS A CA 1
ATOM 1433 C C . LYS A 1 184 ? -10.390 -10.774 4.689 1.00 95.69 184 LYS A C 1
ATOM 1435 O O . LYS A 1 184 ? -10.580 -10.557 5.878 1.00 95.69 184 LYS A O 1
ATOM 1440 N N . GLN A 1 185 ? -9.257 -10.497 4.050 1.00 95.44 185 GLN A N 1
ATOM 1441 C CA . GLN A 1 185 ? -8.051 -9.990 4.705 1.00 95.44 185 GLN A CA 1
ATOM 1442 C C . GLN A 1 185 ? -7.850 -8.499 4.427 1.00 95.44 185 GLN A C 1
ATOM 1444 O O . GLN A 1 185 ? -8.188 -8.033 3.333 1.00 95.44 185 GLN A O 1
ATOM 1449 N N . LEU A 1 186 ? -7.243 -7.780 5.371 1.00 97.75 186 LEU A N 1
ATOM 1450 C CA . LEU A 1 186 ? -6.723 -6.428 5.183 1.00 97.75 186 LEU A CA 1
ATOM 1451 C C . LEU A 1 186 ? -5.203 -6.456 4.964 1.00 97.75 186 LEU A C 1
ATOM 1453 O O . LEU A 1 186 ? -4.454 -7.037 5.750 1.00 97.75 186 LEU A O 1
ATOM 1457 N N . ALA A 1 187 ? -4.745 -5.779 3.914 1.00 96.25 187 ALA A N 1
ATOM 1458 C CA . ALA A 1 187 ? -3.328 -5.606 3.614 1.00 96.25 187 ALA A CA 1
ATOM 1459 C C . ALA A 1 187 ? -2.906 -4.131 3.685 1.00 96.25 187 ALA A C 1
ATOM 1461 O O . ALA A 1 187 ? -3.704 -3.245 3.382 1.00 96.25 187 ALA A O 1
ATOM 1462 N N . ILE A 1 188 ? -1.639 -3.879 4.018 1.00 95.62 188 ILE A N 1
ATOM 1463 C CA . ILE A 1 188 ? -0.980 -2.564 3.897 1.00 95.62 188 ILE A CA 1
ATOM 1464 C C . ILE A 1 188 ? 0.251 -2.667 3.001 1.00 95.62 188 ILE A C 1
ATOM 1466 O O . ILE A 1 188 ? 0.843 -3.741 2.885 1.00 95.62 188 ILE A O 1
ATOM 1470 N N . CYS A 1 189 ? 0.665 -1.538 2.422 1.00 93.88 189 CYS A N 1
ATOM 1471 C CA . CYS A 1 189 ? 1.844 -1.463 1.565 1.00 93.88 189 CYS A CA 1
ATOM 1472 C C . CYS A 1 189 ? 2.780 -0.314 1.977 1.00 93.88 189 CYS A C 1
ATOM 1474 O O . CYS A 1 189 ? 2.799 0.720 1.310 1.00 93.88 189 CYS A O 1
ATOM 1476 N N . PRO A 1 190 ? 3.496 -0.429 3.114 1.00 94.50 190 PRO A N 1
ATOM 1477 C CA . PRO A 1 190 ? 4.395 0.626 3.568 1.00 94.50 190 PRO A CA 1
ATOM 1478 C C . PRO A 1 190 ? 5.639 0.724 2.678 1.00 94.50 190 PRO A C 1
ATOM 1480 O O . PRO A 1 190 ? 6.034 -0.254 2.040 1.00 94.50 190 PRO A O 1
ATOM 1483 N N . PHE A 1 191 ? 6.298 1.879 2.717 1.00 91.75 191 PHE A N 1
ATOM 1484 C CA . PHE A 1 191 ? 7.618 2.099 2.125 1.00 91.75 191 PHE A CA 1
ATOM 1485 C C . PHE A 1 191 ? 8.637 2.458 3.207 1.00 91.75 191 PHE A C 1
ATOM 1487 O O . PHE A 1 191 ? 8.277 2.802 4.333 1.00 91.75 191 PHE A O 1
ATOM 1494 N N . PHE A 1 192 ? 9.922 2.393 2.862 1.00 91.38 192 PHE A N 1
ATOM 1495 C CA . PHE A 1 192 ? 11.002 2.836 3.735 1.00 91.38 192 PHE A CA 1
ATOM 1496 C C . PHE A 1 192 ? 11.820 3.960 3.094 1.00 91.38 192 PHE A C 1
ATOM 1498 O O . PHE A 1 192 ? 12.019 4.003 1.883 1.00 91.38 192 PHE A O 1
ATOM 1505 N N . ASN A 1 193 ? 12.354 4.860 3.919 1.00 88.56 193 ASN A N 1
ATOM 1506 C CA . ASN A 1 193 ? 13.335 5.857 3.515 1.00 88.56 193 ASN A CA 1
ATOM 1507 C C . ASN A 1 193 ? 14.624 5.662 4.315 1.00 88.56 193 ASN A C 1
ATOM 1509 O O . ASN A 1 193 ? 14.667 5.874 5.528 1.00 88.56 193 ASN A O 1
ATOM 1513 N N . THR A 1 194 ? 15.698 5.314 3.608 1.00 89.12 194 THR A N 1
ATOM 1514 C CA . THR A 1 194 ? 16.986 4.947 4.208 1.00 89.12 194 THR A CA 1
ATOM 1515 C C . THR A 1 194 ? 17.731 6.104 4.871 1.00 89.12 194 THR A C 1
ATOM 1517 O O . THR A 1 194 ? 18.716 5.864 5.569 1.00 89.12 194 THR A O 1
ATOM 1520 N N . THR A 1 195 ? 17.260 7.339 4.674 1.00 88.06 195 THR A N 1
ATOM 1521 C CA . THR A 1 195 ? 17.787 8.552 5.315 1.00 88.06 195 THR A CA 1
ATOM 1522 C C . THR A 1 195 ? 17.032 8.937 6.589 1.00 88.06 195 THR A C 1
ATOM 1524 O O . THR A 1 195 ? 17.592 9.650 7.418 1.00 88.06 195 THR A O 1
ATOM 1527 N N . LEU A 1 196 ? 15.784 8.478 6.753 1.00 88.44 196 LEU A N 1
ATOM 1528 C CA . LEU A 1 196 ? 14.905 8.869 7.865 1.00 88.44 196 LEU A CA 1
ATOM 1529 C C . LEU A 1 196 ? 14.903 7.871 9.020 1.00 88.44 196 LEU A C 1
ATOM 1531 O O . LEU A 1 196 ? 14.624 8.254 10.151 1.00 88.44 196 LEU A O 1
ATOM 1535 N N . SER A 1 197 ? 15.199 6.604 8.752 1.00 91.56 197 SER A N 1
ATOM 1536 C CA . SER A 1 197 ? 15.363 5.600 9.796 1.00 91.56 197 SER A CA 1
ATOM 1537 C C . SER A 1 197 ? 16.393 4.559 9.388 1.00 91.56 197 SER A C 1
ATOM 1539 O O . SER A 1 197 ? 16.832 4.483 8.240 1.00 91.56 197 SER A O 1
ATOM 1541 N N . THR A 1 198 ? 16.783 3.734 10.344 1.00 95.00 198 THR A N 1
ATOM 1542 C CA . THR A 1 198 ? 17.474 2.473 10.103 1.00 95.00 198 THR A CA 1
ATOM 1543 C C . THR A 1 198 ? 16.468 1.358 9.799 1.00 95.00 198 THR A C 1
ATOM 1545 O O . THR A 1 198 ? 15.263 1.492 10.031 1.00 95.00 198 THR A O 1
ATOM 1548 N N . ALA A 1 199 ? 16.966 0.226 9.290 1.00 96.19 199 ALA A N 1
ATOM 1549 C CA . ALA A 1 199 ? 16.144 -0.968 9.104 1.00 96.19 199 ALA A CA 1
ATOM 1550 C C . ALA A 1 199 ? 15.668 -1.558 10.445 1.00 96.19 199 ALA A C 1
ATOM 1552 O O . ALA A 1 199 ? 14.574 -2.103 10.508 1.00 96.19 199 ALA A O 1
ATOM 1553 N N . GLU A 1 200 ? 16.458 -1.420 11.515 1.00 97.12 200 GLU A N 1
ATOM 1554 C CA . GLU A 1 200 ? 16.107 -1.899 12.859 1.00 97.12 200 GLU A CA 1
ATOM 1555 C C . GLU A 1 200 ? 14.946 -1.102 13.463 1.00 97.12 200 GLU A C 1
ATOM 1557 O O . GLU A 1 200 ? 13.971 -1.691 13.928 1.00 97.12 200 GLU A O 1
ATOM 1562 N N . GLU A 1 201 ? 15.000 0.231 13.390 1.00 96.81 201 GLU A N 1
ATOM 1563 C CA . GLU A 1 201 ? 13.901 1.098 13.837 1.00 96.81 201 GLU A CA 1
ATOM 1564 C C . GLU A 1 201 ? 12.621 0.819 13.042 1.00 96.81 201 GLU A C 1
ATOM 1566 O O . GLU A 1 201 ? 11.548 0.660 13.621 1.00 96.81 201 GLU A O 1
ATOM 1571 N N . PHE A 1 202 ? 12.741 0.679 11.717 1.00 97.00 202 PHE A N 1
ATOM 1572 C CA . PHE A 1 202 ? 11.609 0.360 10.848 1.00 97.00 202 PHE A CA 1
ATOM 1573 C C . PHE A 1 202 ? 11.003 -1.015 11.163 1.00 97.00 202 PHE A C 1
ATOM 1575 O O . PHE A 1 202 ? 9.788 -1.134 11.297 1.00 97.00 202 PHE A O 1
ATOM 1582 N N . GLY A 1 203 ? 11.839 -2.042 11.347 1.00 97.56 203 GLY A N 1
ATOM 1583 C CA . GLY A 1 203 ? 11.396 -3.377 11.751 1.00 97.56 203 GLY A CA 1
ATOM 1584 C C . GLY A 1 203 ? 10.704 -3.379 13.113 1.00 97.56 203 GLY A C 1
ATOM 1585 O O . GLY A 1 203 ? 9.654 -3.992 13.254 1.00 97.56 203 GLY A O 1
ATOM 1586 N N . THR A 1 204 ? 11.234 -2.635 14.088 1.00 98.19 204 THR A N 1
ATOM 1587 C CA . THR A 1 204 ? 10.644 -2.519 15.434 1.00 98.19 204 THR A CA 1
ATOM 1588 C C . THR A 1 204 ? 9.258 -1.872 15.386 1.00 98.19 204 THR A C 1
ATOM 1590 O O . THR A 1 204 ? 8.325 -2.345 16.037 1.00 98.19 204 THR A O 1
ATOM 1593 N N . MET A 1 205 ? 9.109 -0.807 14.595 1.00 98.00 205 MET A N 1
ATOM 1594 C CA . MET A 1 205 ? 7.824 -0.143 14.365 1.00 98.00 205 MET A CA 1
ATOM 1595 C C . MET A 1 205 ? 6.802 -1.105 13.741 1.00 98.00 205 MET A C 1
ATOM 1597 O O . MET A 1 205 ? 5.683 -1.228 14.246 1.00 98.00 205 MET A O 1
ATOM 1601 N N . LEU A 1 206 ? 7.201 -1.836 12.692 1.00 98.12 206 LEU A N 1
ATOM 1602 C CA . LEU A 1 206 ? 6.340 -2.817 12.031 1.00 98.12 206 LEU A CA 1
ATOM 1603 C C . LEU A 1 206 ? 5.963 -3.976 12.958 1.00 98.12 206 LEU A C 1
ATOM 1605 O O . LEU A 1 206 ? 4.797 -4.362 12.991 1.00 98.12 206 LEU A O 1
ATOM 1609 N N . GLU A 1 207 ? 6.914 -4.519 13.720 1.00 98.56 207 GLU A N 1
ATOM 1610 C CA . GLU A 1 207 ? 6.661 -5.619 14.656 1.00 98.56 207 GLU A CA 1
ATOM 1611 C C . GLU A 1 207 ? 5.605 -5.214 15.681 1.00 98.56 207 GLU A C 1
ATOM 1613 O O . GLU A 1 207 ? 4.621 -5.932 15.873 1.00 98.56 207 GLU A O 1
ATOM 1618 N N . TYR A 1 208 ? 5.759 -4.029 16.283 1.00 98.62 208 TYR A N 1
ATOM 1619 C CA . TYR A 1 208 ? 4.790 -3.524 17.245 1.00 98.62 208 TYR A CA 1
ATOM 1620 C C . TYR A 1 208 ? 3.401 -3.395 16.613 1.00 98.62 208 TYR A C 1
ATOM 1622 O O . TYR A 1 208 ? 2.422 -3.888 17.178 1.00 98.62 208 TYR A O 1
ATOM 1630 N N . ALA A 1 209 ? 3.311 -2.758 15.441 1.00 98.38 209 ALA A N 1
ATOM 1631 C CA . ALA A 1 209 ? 2.051 -2.551 14.736 1.00 98.38 209 ALA A CA 1
ATOM 1632 C C . ALA A 1 209 ? 1.357 -3.878 14.379 1.00 98.38 209 ALA A C 1
ATOM 1634 O O . ALA A 1 209 ? 0.150 -4.013 14.581 1.00 98.38 209 ALA A O 1
ATOM 1635 N N . LEU A 1 210 ? 2.112 -4.873 13.905 1.00 98.56 210 LEU A N 1
ATOM 1636 C CA . LEU A 1 210 ? 1.591 -6.188 13.522 1.00 98.56 210 LEU A CA 1
ATOM 1637 C C . LEU A 1 210 ? 1.162 -7.037 14.727 1.00 98.56 210 LEU A C 1
ATOM 1639 O O . LEU A 1 210 ? 0.176 -7.762 14.636 1.00 98.56 210 LEU A O 1
ATOM 1643 N N . GLN A 1 211 ? 1.870 -6.956 15.858 1.00 98.62 211 GLN A N 1
ATOM 1644 C CA . GLN A 1 211 ? 1.513 -7.689 17.081 1.00 98.62 211 GLN A CA 1
ATOM 1645 C C . GLN A 1 211 ? 0.294 -7.098 17.804 1.00 98.62 211 GLN A C 1
ATOM 1647 O O . GLN A 1 211 ? -0.400 -7.818 18.523 1.00 98.62 211 GLN A O 1
ATOM 1652 N N . HIS A 1 212 ? 0.038 -5.799 17.634 1.00 98.75 212 HIS A N 1
ATOM 1653 C CA . HIS A 1 212 ? -1.005 -5.063 18.358 1.00 98.75 212 HIS A CA 1
ATOM 1654 C C . HIS A 1 212 ? -2.179 -4.637 17.469 1.00 98.75 212 HIS A C 1
ATOM 1656 O O . HIS A 1 212 ? -2.962 -3.772 17.860 1.00 98.75 212 HIS A O 1
ATOM 1662 N N . SER A 1 213 ? -2.320 -5.242 16.290 1.00 98.69 213 SER A N 1
ATOM 1663 C CA . SER A 1 213 ? -3.476 -5.047 15.421 1.00 98.69 213 SER A CA 1
ATOM 1664 C C . SER A 1 213 ? -3.936 -6.357 14.793 1.00 98.69 213 SER A C 1
ATOM 1666 O O . SER A 1 213 ? -3.182 -7.324 14.673 1.00 98.69 213 SER A O 1
ATOM 1668 N N . GLU A 1 214 ? -5.189 -6.387 14.351 1.00 98.38 214 GLU A N 1
ATOM 1669 C CA . GLU A 1 214 ? -5.719 -7.502 13.565 1.00 98.38 214 GLU A CA 1
ATOM 1670 C C . GLU A 1 214 ? -5.273 -7.509 12.089 1.00 98.38 214 GLU A C 1
ATOM 1672 O O . GLU A 1 214 ? -5.717 -8.371 11.342 1.00 98.38 214 GLU A O 1
ATOM 1677 N N . LEU A 1 215 ? -4.370 -6.617 11.660 1.00 98.31 215 LEU A N 1
ATOM 1678 C CA . LEU A 1 215 ? -3.858 -6.563 10.284 1.00 98.31 215 LEU A CA 1
ATOM 1679 C C . LEU A 1 215 ? -3.365 -7.937 9.791 1.00 98.31 215 LEU A C 1
ATOM 1681 O O . LEU A 1 215 ? -2.645 -8.639 10.505 1.00 98.31 215 LEU A O 1
ATOM 1685 N N . ASP A 1 216 ? -3.715 -8.322 8.562 1.00 98.50 216 ASP A N 1
ATOM 1686 C CA . ASP A 1 216 ? -3.401 -9.656 8.045 1.00 98.50 216 ASP A CA 1
ATOM 1687 C C . ASP A 1 216 ? -2.090 -9.724 7.272 1.00 98.50 216 ASP A C 1
ATOM 1689 O O . ASP A 1 216 ? -1.339 -10.677 7.456 1.00 98.50 216 ASP A O 1
ATOM 1693 N N . ILE A 1 217 ? -1.842 -8.774 6.366 1.00 96.62 217 ILE A N 1
ATOM 1694 C CA . ILE A 1 217 ? -0.773 -8.887 5.364 1.00 96.62 217 ILE A CA 1
ATOM 1695 C C . ILE A 1 217 ? 0.066 -7.610 5.325 1.00 96.62 217 ILE A C 1
ATOM 1697 O O . ILE A 1 217 ? -0.453 -6.508 5.132 1.00 96.62 217 ILE A O 1
ATOM 1701 N N . LEU A 1 218 ? 1.384 -7.784 5.428 1.00 97.50 218 LEU A N 1
ATOM 1702 C CA . LEU A 1 218 ? 2.374 -6.745 5.161 1.00 97.50 218 LEU A CA 1
ATOM 1703 C C . LEU A 1 218 ? 2.909 -6.891 3.730 1.00 97.50 218 LEU A C 1
ATOM 1705 O O . LEU A 1 218 ? 3.387 -7.966 3.377 1.00 97.50 218 LEU A O 1
ATOM 1709 N N . MET A 1 219 ? 2.877 -5.823 2.928 1.00 95.25 219 MET A N 1
ATOM 1710 C CA . MET A 1 219 ? 3.409 -5.801 1.556 1.00 95.25 219 MET A CA 1
ATOM 1711 C C . MET A 1 219 ? 4.471 -4.694 1.410 1.00 95.25 219 MET A C 1
ATOM 1713 O O . MET A 1 219 ? 4.130 -3.555 1.142 1.00 95.25 219 MET A O 1
ATOM 1717 N N . LEU A 1 220 ? 5.760 -4.956 1.620 1.00 96.06 220 LEU A N 1
ATOM 1718 C CA . LEU A 1 220 ? 6.766 -3.874 1.640 1.00 96.06 220 LEU A CA 1
ATOM 1719 C C . LEU A 1 220 ? 7.162 -3.424 0.225 1.00 96.06 220 LEU A C 1
ATOM 1721 O O . LEU A 1 220 ? 7.597 -4.260 -0.564 1.00 96.06 220 LEU A O 1
ATOM 1725 N N . GLN A 1 221 ? 7.062 -2.123 -0.070 1.00 93.88 221 GLN A N 1
ATOM 1726 C CA . GLN A 1 221 ? 7.602 -1.511 -1.296 1.00 93.88 221 GLN A CA 1
ATOM 1727 C C . GLN A 1 221 ? 9.136 -1.606 -1.317 1.00 93.88 221 GLN A C 1
ATOM 1729 O O . GLN A 1 221 ? 9.778 -1.324 -0.302 1.00 93.88 221 GLN A O 1
ATOM 1734 N N . ASP A 1 222 ? 9.737 -1.992 -2.448 1.00 92.81 222 ASP A N 1
ATOM 1735 C CA . ASP A 1 222 ? 11.195 -2.150 -2.556 1.00 92.81 222 ASP A CA 1
ATOM 1736 C C . ASP A 1 222 ? 11.970 -0.829 -2.712 1.00 92.81 222 ASP A C 1
ATOM 1738 O O . ASP A 1 222 ? 13.153 -0.763 -2.356 1.00 92.81 222 ASP A O 1
ATOM 1742 N N . GLY A 1 223 ? 11.305 0.229 -3.188 1.00 89.56 223 GLY A N 1
ATOM 1743 C CA . GLY A 1 223 ? 11.878 1.561 -3.377 1.00 89.56 223 GLY A CA 1
ATOM 1744 C C . GLY A 1 223 ? 13.003 1.610 -4.415 1.00 89.56 223 GLY A C 1
ATOM 1745 O O . GLY A 1 223 ? 13.777 2.569 -4.435 1.00 89.56 223 GLY A O 1
ATOM 1746 N N . VAL A 1 224 ? 13.157 0.575 -5.247 1.00 90.62 224 VAL A N 1
ATOM 1747 C CA . VAL A 1 224 ? 14.288 0.424 -6.182 1.00 90.62 224 VAL A CA 1
ATOM 1748 C C . VAL A 1 224 ? 14.192 1.424 -7.340 1.00 90.62 224 VAL A C 1
ATOM 1750 O O . VAL A 1 224 ? 15.205 1.828 -7.932 1.00 90.62 224 VAL A O 1
ATOM 1753 N N . GLY A 1 225 ? 12.972 1.852 -7.668 1.00 84.56 225 GLY A N 1
ATOM 1754 C CA . GLY A 1 225 ? 12.693 2.840 -8.702 1.00 84.56 225 GLY A CA 1
ATOM 1755 C C . GLY A 1 225 ? 13.019 4.280 -8.301 1.00 84.56 225 GLY A C 1
ATOM 1756 O O . GLY A 1 225 ? 13.135 5.127 -9.184 1.00 84.56 225 GLY A O 1
ATOM 1757 N N . VAL A 1 226 ? 13.203 4.571 -7.010 1.00 82.69 226 VAL A N 1
ATOM 1758 C CA . VAL A 1 226 ? 13.234 5.937 -6.456 1.00 82.69 226 VAL A CA 1
ATOM 1759 C C . VAL A 1 226 ? 14.645 6.325 -5.980 1.00 82.69 226 VAL A C 1
ATOM 1761 O O . VAL A 1 226 ? 15.514 5.476 -5.781 1.00 82.69 226 VAL A O 1
ATOM 1764 N N . GLU A 1 227 ? 14.911 7.628 -5.855 1.00 70.00 227 GLU A N 1
ATOM 1765 C CA . GLU A 1 227 ? 16.153 8.166 -5.282 1.00 70.00 227 GLU A CA 1
ATOM 1766 C C . GLU A 1 227 ? 16.054 8.329 -3.743 1.00 70.00 227 GLU A C 1
ATOM 1768 O O . GLU A 1 227 ? 15.007 8.759 -3.249 1.00 70.00 227 GLU A O 1
ATOM 1773 N N . PRO A 1 228 ? 17.128 8.060 -2.964 1.00 74.69 228 PRO A N 1
ATOM 1774 C CA . PRO A 1 228 ? 18.422 7.543 -3.408 1.00 74.69 228 PRO A CA 1
ATOM 1775 C C . PRO A 1 228 ? 18.298 6.100 -3.905 1.00 74.69 228 PRO A C 1
ATOM 1777 O O . PRO A 1 228 ? 17.711 5.292 -3.195 1.00 74.69 228 PRO A O 1
ATOM 1780 N N . HIS A 1 229 ? 18.862 5.760 -5.073 1.00 73.69 229 HIS A N 1
ATOM 1781 C CA . HIS A 1 229 ? 18.776 4.396 -5.622 1.00 73.69 229 HIS A CA 1
ATOM 1782 C C . HIS A 1 229 ? 19.300 3.341 -4.629 1.00 73.69 229 HIS A C 1
ATOM 1784 O O . HIS A 1 229 ? 20.507 3.099 -4.491 1.00 73.69 229 HIS A O 1
ATOM 1790 N N . THR A 1 230 ? 18.360 2.705 -3.927 1.00 76.75 230 THR A N 1
ATOM 1791 C CA . THR A 1 230 ? 18.600 1.810 -2.788 1.00 76.75 230 THR A CA 1
ATOM 1792 C C . THR A 1 230 ? 19.193 0.471 -3.214 1.00 76.75 230 THR A C 1
ATOM 1794 O O . THR A 1 230 ? 19.790 -0.214 -2.383 1.00 76.75 230 THR A O 1
ATOM 1797 N N . LEU A 1 231 ? 19.090 0.128 -4.502 1.00 85.75 231 LEU A N 1
ATOM 1798 C CA . LEU A 1 231 ? 19.619 -1.098 -5.086 1.00 85.75 231 LEU A CA 1
ATOM 1799 C C . LEU A 1 231 ? 20.312 -0.839 -6.430 1.00 85.75 231 LEU A C 1
ATOM 1801 O O . LEU A 1 231 ? 19.722 -0.333 -7.382 1.00 85.75 231 LEU A O 1
ATOM 1805 N N . THR A 1 232 ? 21.579 -1.231 -6.509 1.00 86.62 232 THR A N 1
ATOM 1806 C CA . THR A 1 232 ? 22.417 -1.268 -7.715 1.00 86.62 232 THR A CA 1
ATOM 1807 C C . THR A 1 232 ? 23.345 -2.491 -7.632 1.00 86.62 232 THR A C 1
ATOM 1809 O O . THR A 1 232 ? 23.487 -3.067 -6.554 1.00 86.62 232 THR A O 1
ATOM 1812 N N . PRO A 1 233 ? 24.084 -2.860 -8.696 1.00 85.38 233 PRO A N 1
ATOM 1813 C CA . PRO A 1 233 ? 25.046 -3.967 -8.626 1.00 85.38 233 PRO A CA 1
ATOM 1814 C C . PRO A 1 233 ? 26.147 -3.828 -7.556 1.00 85.38 233 PRO A C 1
ATOM 1816 O O . PRO A 1 233 ? 26.824 -4.806 -7.253 1.00 85.38 233 PRO A O 1
ATOM 1819 N N . ILE A 1 234 ? 26.367 -2.624 -7.012 1.00 87.38 234 ILE A N 1
ATOM 1820 C CA . ILE A 1 234 ? 27.403 -2.337 -6.005 1.00 87.38 234 ILE A CA 1
ATOM 1821 C C . ILE A 1 234 ? 26.849 -1.751 -4.696 1.00 87.38 234 ILE A C 1
ATOM 1823 O O . ILE A 1 234 ? 27.626 -1.426 -3.801 1.00 87.38 234 ILE A O 1
ATOM 1827 N N . ASN A 1 235 ? 25.530 -1.581 -4.583 1.00 88.94 235 ASN A N 1
ATOM 1828 C CA . ASN A 1 235 ? 24.864 -1.015 -3.411 1.00 88.94 235 ASN A CA 1
ATOM 1829 C C . ASN A 1 235 ? 23.565 -1.774 -3.164 1.00 88.94 235 ASN A C 1
ATOM 1831 O O . ASN A 1 235 ? 22.713 -1.799 -4.041 1.00 88.94 235 ASN A O 1
ATOM 1835 N N . ASP A 1 236 ? 23.405 -2.337 -1.975 1.00 93.75 236 ASP A N 1
ATOM 1836 C CA . ASP A 1 236 ? 22.184 -3.022 -1.567 1.00 93.75 236 ASP A CA 1
ATOM 1837 C C . ASP A 1 236 ? 21.772 -2.526 -0.182 1.00 93.75 236 ASP A C 1
ATOM 1839 O O . ASP A 1 236 ? 22.303 -2.933 0.855 1.00 93.75 236 ASP A O 1
ATOM 1843 N N . GLN A 1 237 ? 20.839 -1.580 -0.178 1.00 91.44 237 GLN A N 1
ATOM 1844 C CA . GLN A 1 237 ? 20.169 -1.113 1.025 1.00 91.44 237 GLN A CA 1
ATOM 1845 C C . GLN A 1 237 ? 18.832 -1.816 1.243 1.00 91.44 237 GLN A C 1
ATOM 1847 O O . GLN A 1 237 ? 18.314 -1.725 2.351 1.00 91.44 237 GLN A O 1
ATOM 1852 N N . VAL A 1 238 ? 18.298 -2.514 0.239 1.00 94.88 238 VAL A N 1
ATOM 1853 C CA . VAL A 1 238 ? 16.974 -3.149 0.262 1.00 94.88 238 VAL A CA 1
ATOM 1854 C C . VAL A 1 238 ? 16.978 -4.370 1.176 1.00 94.88 238 VAL A C 1
ATOM 1856 O O . VAL A 1 238 ? 16.108 -4.485 2.042 1.00 94.88 238 VAL A O 1
ATOM 1859 N N . THR A 1 239 ? 18.000 -5.228 1.077 1.00 96.88 239 THR A N 1
ATOM 1860 C CA . THR A 1 239 ? 18.070 -6.497 1.825 1.00 96.88 239 THR A CA 1
ATOM 1861 C C . THR A 1 239 ? 17.859 -6.306 3.325 1.00 96.88 239 THR A C 1
ATOM 1863 O O . THR A 1 239 ? 17.058 -7.009 3.936 1.00 96.88 239 THR A O 1
ATOM 1866 N N . LYS A 1 240 ? 18.520 -5.321 3.948 1.00 97.00 240 LYS A N 1
ATOM 1867 C CA . LYS A 1 240 ? 18.392 -5.101 5.402 1.00 97.00 240 LYS A CA 1
ATOM 1868 C C . LYS A 1 240 ? 16.970 -4.712 5.829 1.00 97.00 240 LYS A C 1
ATOM 1870 O O . LYS A 1 240 ? 16.551 -5.112 6.911 1.00 97.00 240 LYS A O 1
ATOM 1875 N N . TYR A 1 241 ? 16.231 -3.975 4.998 1.00 97.19 241 TYR A N 1
ATOM 1876 C CA . TYR A 1 241 ? 14.841 -3.607 5.284 1.00 97.19 241 TYR A CA 1
ATOM 1877 C C . TYR A 1 241 ? 13.902 -4.796 5.113 1.00 97.19 241 TYR A C 1
ATOM 1879 O O . TYR A 1 241 ? 13.055 -5.023 5.973 1.00 97.19 241 TYR A O 1
ATOM 1887 N N . PHE A 1 242 ? 14.102 -5.604 4.071 1.00 98.06 242 PHE A N 1
ATOM 1888 C CA . PHE A 1 242 ? 13.327 -6.828 3.866 1.00 98.06 242 PHE A CA 1
ATOM 1889 C C . PHE A 1 242 ? 13.584 -7.870 4.959 1.00 98.06 242 PHE A C 1
ATOM 1891 O O . PHE A 1 242 ? 12.639 -8.499 5.425 1.00 98.06 242 PHE A O 1
ATOM 1898 N N . VAL A 1 243 ? 14.822 -8.006 5.443 1.00 98.62 243 VAL A N 1
ATOM 1899 C CA . VAL A 1 243 ? 15.140 -8.853 6.607 1.00 98.62 243 VAL A CA 1
ATOM 1900 C C . VAL A 1 243 ? 14.435 -8.347 7.867 1.00 98.62 243 VAL A C 1
ATOM 1902 O O . VAL A 1 243 ? 13.829 -9.139 8.586 1.00 98.62 243 VAL A O 1
ATOM 1905 N N . ALA A 1 244 ? 14.477 -7.040 8.136 1.00 98.38 244 ALA A N 1
ATOM 1906 C CA . ALA A 1 244 ? 13.814 -6.465 9.304 1.00 98.38 244 ALA A CA 1
ATOM 1907 C C . ALA A 1 244 ? 12.285 -6.640 9.250 1.00 98.38 244 ALA A C 1
ATOM 1909 O O . ALA A 1 244 ? 11.675 -7.037 10.242 1.00 98.38 244 ALA A O 1
ATOM 1910 N N . ALA A 1 245 ? 11.674 -6.419 8.084 1.00 98.25 245 ALA A N 1
ATOM 1911 C CA . ALA A 1 245 ? 10.246 -6.627 7.866 1.00 98.25 245 ALA A CA 1
ATOM 1912 C C . ALA A 1 245 ? 9.839 -8.108 7.952 1.00 98.25 245 ALA A C 1
ATOM 1914 O O . ALA A 1 245 ? 8.818 -8.420 8.564 1.00 98.25 245 ALA A O 1
ATOM 1915 N N . ARG A 1 246 ? 10.652 -9.033 7.418 1.00 98.69 246 ARG A N 1
ATOM 1916 C CA . ARG A 1 246 ? 10.432 -10.480 7.572 1.00 98.69 246 ARG A CA 1
ATOM 1917 C C . ARG A 1 246 ? 10.449 -10.888 9.041 1.00 98.69 246 ARG A C 1
ATOM 1919 O O . ARG A 1 246 ? 9.541 -11.597 9.467 1.00 98.69 246 ARG A O 1
ATOM 1926 N N . ASN A 1 247 ? 11.423 -10.409 9.816 1.00 98.75 247 ASN A N 1
ATOM 1927 C CA . ASN A 1 247 ? 11.501 -10.692 11.251 1.00 98.75 247 ASN A CA 1
ATOM 1928 C C . ASN A 1 247 ? 10.263 -10.170 11.996 1.00 98.75 247 ASN A C 1
ATOM 1930 O O . ASN A 1 247 ? 9.682 -10.901 12.795 1.00 98.75 247 ASN A O 1
ATOM 1934 N N . ALA A 1 248 ? 9.826 -8.943 11.695 1.00 98.62 248 ALA A N 1
ATOM 1935 C CA . ALA A 1 248 ? 8.618 -8.356 12.270 1.00 98.62 248 ALA A CA 1
ATOM 1936 C C . ALA A 1 248 ? 7.360 -9.182 11.950 1.00 98.62 248 ALA A C 1
ATOM 1938 O O . ALA A 1 248 ? 6.550 -9.475 12.832 1.00 98.62 248 ALA A O 1
ATOM 1939 N N . ALA A 1 249 ? 7.211 -9.602 10.692 1.00 98.69 249 ALA A N 1
ATOM 1940 C CA . ALA A 1 249 ? 6.094 -10.429 10.258 1.00 98.69 249 ALA A CA 1
ATOM 1941 C C . ALA A 1 249 ? 6.126 -11.836 10.879 1.00 98.69 249 ALA A C 1
ATOM 1943 O O . ALA A 1 249 ? 5.083 -12.333 11.303 1.00 98.69 249 ALA A O 1
ATOM 1944 N N . ASP A 1 250 ? 7.303 -12.455 11.012 1.00 98.69 250 ASP A N 1
ATOM 1945 C CA . ASP A 1 250 ? 7.472 -13.742 11.702 1.00 98.69 250 ASP A CA 1
ATOM 1946 C C . ASP A 1 250 ? 7.113 -13.646 13.185 1.00 98.69 250 ASP A C 1
ATOM 1948 O O . ASP A 1 250 ? 6.385 -14.498 13.698 1.00 98.69 250 ASP A O 1
ATOM 1952 N N . ALA A 1 251 ? 7.559 -12.586 13.862 1.00 98.62 251 ALA A N 1
ATOM 1953 C CA . ALA A 1 251 ? 7.246 -12.339 15.265 1.00 98.62 251 ALA A CA 1
ATOM 1954 C C . ALA A 1 251 ? 5.738 -12.155 15.511 1.00 98.62 251 ALA A C 1
ATOM 1956 O O . ALA A 1 251 ? 5.242 -12.502 16.583 1.00 98.62 251 ALA A O 1
ATOM 1957 N N . ALA A 1 252 ? 4.999 -11.645 14.522 1.00 98.31 252 ALA A N 1
ATOM 1958 C CA . ALA A 1 252 ? 3.544 -11.508 14.566 1.00 98.31 252 ALA A CA 1
ATOM 1959 C C . ALA A 1 252 ? 2.780 -12.713 13.973 1.00 98.31 252 ALA A C 1
ATOM 1961 O O . ALA A 1 252 ? 1.550 -12.754 14.040 1.00 98.31 252 ALA A O 1
ATOM 1962 N N . GLY A 1 253 ? 3.476 -13.690 13.378 1.00 98.25 253 GLY A N 1
ATOM 1963 C CA . GLY A 1 253 ? 2.859 -14.826 12.686 1.00 98.25 253 GLY A CA 1
ATOM 1964 C C . GLY A 1 253 ? 2.047 -14.428 11.447 1.00 98.25 253 GLY A C 1
ATOM 1965 O O . GLY A 1 253 ? 1.013 -15.040 11.170 1.00 98.25 253 GLY A O 1
ATOM 1966 N N . LYS A 1 254 ? 2.478 -13.388 10.723 1.00 98.06 254 LYS A N 1
ATOM 1967 C CA . LYS A 1 254 ? 1.770 -12.810 9.571 1.00 98.06 254 LYS A CA 1
ATOM 1968 C C . LYS A 1 254 ? 2.496 -13.099 8.246 1.00 98.06 254 LYS A C 1
ATOM 1970 O O . LYS A 1 254 ? 3.729 -13.145 8.215 1.00 98.06 254 LYS A O 1
ATOM 1975 N N . PRO A 1 255 ? 1.761 -13.278 7.131 1.00 96.62 255 PRO A N 1
ATOM 1976 C CA . PRO A 1 255 ? 2.347 -13.279 5.796 1.00 96.62 255 PRO A CA 1
ATOM 1977 C C . PRO A 1 255 ? 3.078 -11.971 5.485 1.00 96.62 255 PRO A C 1
ATOM 1979 O O . PRO A 1 255 ? 2.580 -10.882 5.783 1.00 96.62 255 PRO A O 1
ATOM 1982 N N . PHE A 1 256 ? 4.220 -12.089 4.814 1.00 97.88 256 PHE A N 1
ATOM 1983 C CA . PHE A 1 256 ? 5.008 -10.959 4.341 1.00 97.88 256 PHE A CA 1
ATOM 1984 C C . PHE A 1 256 ? 5.227 -11.055 2.838 1.00 97.88 256 PHE A C 1
ATOM 1986 O O . PHE A 1 256 ? 5.787 -12.032 2.340 1.00 97.88 256 PHE A O 1
ATOM 1993 N N . TRP A 1 257 ? 4.758 -10.056 2.101 1.00 96.88 257 TRP A N 1
ATOM 1994 C CA . TRP A 1 257 ? 4.911 -9.961 0.656 1.00 96.88 257 TRP A CA 1
ATOM 1995 C C . TRP A 1 257 ? 5.856 -8.811 0.300 1.00 96.88 257 TRP A C 1
ATOM 1997 O O . TRP A 1 257 ? 5.955 -7.821 1.024 1.00 96.88 257 TRP A O 1
ATOM 2007 N N . GLY A 1 258 ? 6.539 -8.939 -0.833 1.00 91.62 258 GLY A N 1
ATOM 2008 C CA . GLY A 1 258 ? 7.333 -7.865 -1.422 1.00 91.62 258 GLY A CA 1
ATOM 2009 C C . GLY A 1 258 ? 6.575 -7.204 -2.558 1.00 91.62 258 GLY A C 1
ATOM 2010 O O . GLY A 1 258 ? 6.043 -7.904 -3.413 1.00 91.62 258 GLY A O 1
ATOM 2011 N N . ASN A 1 259 ? 6.537 -5.879 -2.574 1.00 92.06 259 ASN A N 1
ATOM 2012 C CA . ASN A 1 259 ? 6.073 -5.099 -3.706 1.00 92.06 259 ASN A CA 1
ATOM 2013 C C . ASN A 1 259 ? 7.284 -4.615 -4.515 1.00 92.06 259 ASN A C 1
ATOM 2015 O O . ASN A 1 259 ? 8.040 -3.757 -4.062 1.00 92.06 259 ASN A O 1
ATOM 2019 N N . ALA A 1 260 ? 7.452 -5.200 -5.697 1.00 89.69 260 ALA A N 1
ATOM 2020 C CA . ALA A 1 260 ? 8.525 -4.894 -6.621 1.00 89.69 260 ALA A CA 1
ATOM 2021 C C . ALA A 1 260 ? 8.128 -3.732 -7.545 1.00 89.69 260 ALA A C 1
ATOM 2023 O O . ALA A 1 260 ? 7.232 -3.886 -8.380 1.00 89.69 260 ALA A O 1
ATOM 2024 N N . GLU A 1 261 ? 8.794 -2.584 -7.435 1.00 88.44 261 GLU A N 1
ATOM 2025 C CA . GLU A 1 261 ? 8.505 -1.439 -8.296 1.00 88.44 261 GLU A CA 1
ATOM 2026 C C . GLU A 1 261 ? 9.113 -1.654 -9.695 1.00 88.44 261 GLU A C 1
ATOM 2028 O O . GLU A 1 261 ? 10.310 -1.870 -9.872 1.00 88.44 261 GLU A O 1
ATOM 2033 N N . LEU A 1 262 ? 8.284 -1.627 -10.731 1.00 86.12 262 LEU A N 1
ATOM 2034 C CA . LEU A 1 262 ? 8.625 -1.914 -12.124 1.00 86.12 262 LEU A CA 1
ATOM 2035 C C . LEU A 1 262 ? 9.050 -0.663 -12.895 1.00 86.12 262 LEU A C 1
ATOM 2037 O O . LEU A 1 262 ? 9.232 -0.716 -14.112 1.00 86.12 262 LEU A O 1
ATOM 2041 N N . PHE A 1 263 ? 9.251 0.450 -12.193 1.00 85.69 263 PHE A N 1
ATOM 2042 C CA . PHE A 1 263 ? 9.621 1.730 -12.774 1.00 85.69 263 PHE A CA 1
ATOM 2043 C C . PHE A 1 263 ? 11.018 2.197 -12.361 1.00 85.69 263 PHE A C 1
ATOM 2045 O O . PHE A 1 263 ? 11.697 1.647 -11.495 1.00 85.69 263 PHE A O 1
ATOM 2052 N N . THR A 1 264 ? 11.482 3.246 -13.023 1.00 87.06 264 THR A N 1
ATOM 2053 C CA . THR A 1 264 ? 12.606 4.075 -12.607 1.00 87.06 264 THR A CA 1
ATOM 2054 C C . THR A 1 264 ? 12.179 5.532 -12.690 1.00 87.06 264 THR A C 1
ATOM 2056 O O . THR A 1 264 ? 11.664 5.979 -13.711 1.00 87.06 264 THR A O 1
ATOM 2059 N N . ASN A 1 265 ? 12.386 6.272 -11.606 1.00 84.81 265 ASN A N 1
ATOM 2060 C CA . ASN A 1 265 ? 12.160 7.703 -11.545 1.00 84.81 265 ASN A CA 1
ATOM 2061 C C . ASN A 1 265 ? 13.418 8.433 -12.034 1.00 84.81 265 ASN A C 1
ATOM 2063 O O . ASN A 1 265 ? 14.475 8.336 -11.415 1.00 84.81 265 ASN A O 1
ATOM 2067 N N . LEU A 1 266 ? 13.304 9.158 -13.145 1.00 82.81 266 LEU A N 1
ATOM 2068 C CA . LEU A 1 266 ? 14.364 10.018 -13.684 1.00 82.81 266 LEU A CA 1
ATOM 2069 C C . LEU A 1 266 ? 14.336 11.441 -13.100 1.00 82.81 266 LEU A C 1
ATOM 2071 O O . LEU A 1 266 ? 15.236 12.237 -13.370 1.00 82.81 266 LEU A O 1
ATOM 2075 N N . GLY A 1 267 ? 13.276 11.775 -12.364 1.00 77.69 267 GLY A N 1
ATOM 2076 C CA . GLY A 1 267 ? 13.049 13.074 -11.745 1.00 77.69 267 GLY A CA 1
ATOM 2077 C C . GLY A 1 267 ? 13.381 13.073 -10.255 1.00 77.69 267 GLY A C 1
ATOM 2078 O O . GLY A 1 267 ? 14.221 12.312 -9.780 1.00 77.69 267 GLY A O 1
ATOM 2079 N N . THR A 1 268 ? 12.709 13.943 -9.503 1.00 74.00 268 THR A N 1
ATOM 2080 C CA . THR A 1 268 ? 12.789 13.956 -8.031 1.00 74.00 268 THR A CA 1
ATOM 2081 C C . THR A 1 268 ? 11.531 13.349 -7.418 1.00 74.00 268 THR A C 1
ATOM 2083 O O . THR A 1 268 ? 10.613 12.947 -8.133 1.00 74.00 268 THR A O 1
ATOM 2086 N N . ARG A 1 269 ? 11.456 13.284 -6.085 1.00 68.62 269 ARG A N 1
ATOM 2087 C CA . ARG A 1 269 ? 10.215 12.903 -5.399 1.00 68.62 269 ARG A CA 1
ATOM 2088 C C . ARG A 1 269 ? 9.107 13.940 -5.619 1.00 68.62 269 ARG A C 1
ATOM 2090 O O . ARG A 1 269 ? 7.951 13.575 -5.767 1.00 68.62 269 ARG A O 1
ATOM 2097 N N . GLU A 1 270 ? 9.463 15.220 -5.671 1.00 70.62 270 GLU A N 1
ATOM 2098 C CA . GLU A 1 270 ? 8.538 16.346 -5.865 1.00 70.62 270 GLU A CA 1
ATOM 2099 C C . GLU A 1 270 ? 8.127 16.512 -7.331 1.00 70.62 270 GLU A C 1
ATOM 2101 O O . GLU A 1 270 ? 7.065 17.051 -7.630 1.00 70.62 270 GLU A O 1
ATOM 2106 N N . THR A 1 271 ? 8.984 16.073 -8.255 1.00 72.69 271 THR A N 1
ATOM 2107 C CA . THR A 1 271 ? 8.751 16.141 -9.702 1.00 72.69 271 THR A CA 1
ATOM 2108 C C . THR A 1 271 ? 9.060 14.788 -10.346 1.00 72.69 271 THR A C 1
ATOM 2110 O O . THR A 1 271 ? 10.050 14.664 -11.075 1.00 72.69 271 THR A O 1
ATOM 2113 N N . PRO A 1 272 ? 8.261 13.746 -10.045 1.00 74.25 272 PRO A N 1
ATOM 2114 C CA . PRO A 1 272 ? 8.546 12.393 -10.499 1.00 74.25 272 PRO A CA 1
ATOM 2115 C C . PRO A 1 272 ? 8.445 12.294 -12.020 1.00 74.25 272 PRO A C 1
ATOM 2117 O O . PRO A 1 272 ? 7.520 12.817 -12.633 1.00 74.25 272 PRO A O 1
ATOM 2120 N N . GLN A 1 273 ? 9.398 11.595 -12.627 1.00 79.12 273 GLN A N 1
ATOM 2121 C CA . GLN A 1 273 ? 9.413 11.245 -14.045 1.00 79.12 273 GLN A CA 1
ATOM 2122 C C . GLN A 1 273 ? 9.585 9.734 -14.158 1.00 79.12 273 GLN A C 1
ATOM 2124 O O . GLN A 1 273 ? 10.702 9.234 -14.288 1.00 79.12 273 GLN A O 1
ATOM 2129 N N . LEU A 1 274 ? 8.478 9.006 -14.031 1.00 78.94 274 LEU A N 1
ATOM 2130 C CA . LEU A 1 274 ? 8.493 7.548 -14.005 1.00 78.94 274 LEU A CA 1
ATOM 2131 C C . LEU A 1 274 ? 8.558 6.993 -15.432 1.00 78.94 274 LEU A C 1
ATOM 2133 O O . LEU A 1 274 ? 7.777 7.385 -16.297 1.00 78.94 274 LEU A O 1
ATOM 2137 N N . ILE A 1 275 ? 9.498 6.082 -15.659 1.00 82.69 275 ILE A N 1
ATOM 2138 C CA . ILE A 1 275 ? 9.603 5.250 -16.861 1.00 82.69 275 ILE A CA 1
ATOM 2139 C C . ILE A 1 275 ? 9.656 3.786 -16.460 1.00 82.69 275 ILE A C 1
ATOM 2141 O O . ILE A 1 275 ? 10.008 3.464 -15.329 1.00 82.69 275 ILE A O 1
ATOM 2145 N N . SER A 1 276 ? 9.397 2.895 -17.402 1.00 84.56 276 SER A N 1
ATOM 2146 C CA . SER A 1 276 ? 9.564 1.459 -17.205 1.00 84.56 276 SER A CA 1
ATOM 2147 C C . SER A 1 276 ? 11.018 1.130 -16.865 1.00 84.56 276 SER A C 1
ATOM 2149 O O . SER A 1 276 ? 11.959 1.680 -17.446 1.00 84.56 276 SER A O 1
ATOM 2151 N N . SER A 1 277 ? 11.212 0.238 -15.899 1.00 87.56 277 SER A N 1
ATOM 2152 C CA . SER A 1 277 ? 12.533 -0.229 -15.489 1.00 87.56 277 SER A CA 1
ATOM 2153 C C . SER A 1 277 ? 13.126 -1.190 -16.527 1.00 87.56 277 SER A C 1
ATOM 2155 O O . SER A 1 277 ? 12.453 -1.673 -17.437 1.00 87.56 277 SER A O 1
ATOM 2157 N N . THR A 1 278 ? 14.417 -1.493 -16.420 1.00 87.06 278 THR A N 1
ATOM 2158 C CA . THR A 1 278 ? 15.046 -2.480 -17.307 1.00 87.06 278 THR A CA 1
ATOM 2159 C C . THR A 1 278 ? 14.850 -3.894 -16.768 1.00 87.06 278 THR A C 1
ATOM 2161 O O . THR A 1 278 ? 14.779 -4.110 -15.559 1.00 87.06 278 THR A O 1
ATOM 2164 N N . MET A 1 279 ? 14.847 -4.889 -17.661 1.00 85.12 279 MET A N 1
ATOM 2165 C CA . MET A 1 279 ? 14.761 -6.302 -17.268 1.00 85.12 279 MET A CA 1
ATOM 2166 C C . MET A 1 279 ? 15.875 -6.713 -16.296 1.00 85.12 279 MET A C 1
ATOM 2168 O O . MET A 1 279 ? 15.645 -7.516 -15.400 1.00 85.12 279 MET A O 1
ATOM 2172 N N . ASP A 1 280 ? 17.085 -6.173 -16.452 1.00 87.50 280 ASP A N 1
ATOM 2173 C CA . ASP A 1 280 ? 18.200 -6.498 -15.559 1.00 87.50 280 ASP A CA 1
ATOM 2174 C C . ASP A 1 280 ? 18.012 -5.893 -14.164 1.00 87.50 280 ASP A C 1
ATOM 2176 O O . ASP A 1 280 ? 18.313 -6.557 -13.173 1.00 87.50 280 ASP A O 1
ATOM 2180 N N . LYS A 1 281 ? 17.464 -4.673 -14.074 1.00 88.69 281 LYS A N 1
ATOM 2181 C CA . LYS A 1 281 ? 17.122 -4.045 -12.792 1.00 88.69 281 LYS A CA 1
ATOM 2182 C C . LYS A 1 281 ? 15.981 -4.797 -12.103 1.00 88.69 281 LYS A C 1
ATOM 2184 O O . LYS A 1 281 ? 16.108 -5.114 -10.926 1.00 88.69 281 LYS A O 1
ATOM 2189 N N . ILE A 1 282 ? 14.948 -5.190 -12.854 1.00 88.88 282 ILE A N 1
ATOM 2190 C CA . ILE A 1 282 ? 13.853 -6.018 -12.330 1.00 88.88 282 ILE A CA 1
ATOM 2191 C C . ILE A 1 282 ? 14.347 -7.405 -11.911 1.00 88.88 282 ILE A C 1
ATOM 2193 O O . ILE A 1 282 ? 13.972 -7.902 -10.856 1.00 88.88 282 ILE A O 1
ATOM 2197 N N . ARG A 1 283 ? 15.241 -8.045 -12.668 1.00 88.81 283 ARG A N 1
ATOM 2198 C CA . ARG A 1 283 ? 15.828 -9.320 -12.235 1.00 88.81 283 ARG A CA 1
ATOM 2199 C C . ARG A 1 283 ? 16.578 -9.161 -10.913 1.00 88.81 283 ARG A C 1
ATOM 2201 O O . ARG A 1 283 ? 16.345 -9.949 -10.004 1.00 88.81 283 ARG A O 1
ATOM 2208 N N . LEU A 1 284 ? 17.418 -8.131 -10.801 1.00 91.50 284 LEU A N 1
ATOM 2209 C CA . LEU A 1 284 ? 18.157 -7.845 -9.573 1.00 91.50 284 LEU A CA 1
ATOM 2210 C C . LEU A 1 284 ? 17.207 -7.612 -8.389 1.00 91.50 284 LEU A C 1
ATOM 2212 O O . LEU A 1 284 ? 17.407 -8.213 -7.341 1.00 91.50 284 LEU A O 1
ATOM 2216 N N . GLN A 1 285 ? 16.152 -6.807 -8.561 1.00 91.88 285 GLN A N 1
ATOM 2217 C CA . GLN A 1 285 ? 15.197 -6.525 -7.483 1.00 91.88 285 GLN A CA 1
ATOM 2218 C C . GLN A 1 285 ? 14.498 -7.801 -6.995 1.00 91.88 285 GLN A C 1
ATOM 2220 O O . GLN A 1 285 ? 14.430 -8.049 -5.793 1.00 91.88 285 GLN A O 1
ATOM 2225 N N . LEU A 1 286 ? 14.067 -8.663 -7.922 1.00 90.50 286 LEU A N 1
ATOM 2226 C CA . LEU A 1 286 ? 13.386 -9.914 -7.599 1.00 90.50 286 LEU A CA 1
ATOM 2227 C C . LEU A 1 286 ? 14.326 -10.907 -6.914 1.00 90.50 286 LEU A C 1
ATOM 2229 O O . LEU A 1 286 ? 13.941 -11.508 -5.916 1.00 90.50 286 LEU A O 1
ATOM 2233 N N . GLU A 1 287 ? 15.555 -11.062 -7.411 1.00 93.50 287 GLU A N 1
ATOM 2234 C CA . GLU A 1 287 ? 16.574 -11.918 -6.790 1.00 93.50 287 GLU A CA 1
ATOM 2235 C C . GLU A 1 287 ? 16.944 -11.439 -5.377 1.00 93.50 287 GLU A C 1
ATOM 2237 O O . GLU A 1 287 ? 17.180 -12.268 -4.497 1.00 93.50 287 GLU A O 1
ATOM 2242 N N . THR A 1 288 ? 16.938 -10.122 -5.143 1.00 95.00 288 THR A N 1
ATOM 2243 C CA . THR A 1 288 ? 17.188 -9.516 -3.831 1.00 95.00 288 THR A CA 1
ATOM 2244 C C . THR A 1 288 ? 16.043 -9.761 -2.845 1.00 95.00 288 THR A C 1
ATOM 2246 O O . THR A 1 288 ? 16.304 -10.151 -1.709 1.00 95.00 288 THR A O 1
ATOM 2249 N N . ILE A 1 289 ? 14.779 -9.555 -3.237 1.00 95.00 289 ILE A N 1
ATOM 2250 C CA . ILE A 1 289 ? 13.651 -9.631 -2.287 1.00 95.00 289 ILE A CA 1
ATOM 2251 C C . ILE A 1 289 ? 13.085 -11.046 -2.111 1.00 95.00 289 ILE A C 1
ATOM 2253 O O . ILE A 1 289 ? 12.589 -11.368 -1.031 1.00 95.00 289 ILE A O 1
ATOM 2257 N N . ALA A 1 290 ? 13.165 -11.910 -3.133 1.00 94.44 290 ALA A N 1
ATOM 2258 C CA . ALA A 1 290 ? 12.538 -13.237 -3.133 1.00 94.44 290 ALA A CA 1
ATOM 2259 C C . ALA A 1 290 ? 12.916 -14.140 -1.941 1.00 94.44 290 ALA A C 1
ATOM 2261 O O . ALA A 1 290 ? 12.030 -14.830 -1.440 1.00 94.44 290 ALA A O 1
ATOM 2262 N N . PRO A 1 291 ? 14.166 -14.149 -1.432 1.00 97.06 291 PRO A N 1
ATOM 2263 C CA . PRO A 1 291 ? 14.525 -14.959 -0.266 1.00 97.06 291 PRO A CA 1
ATOM 2264 C C . PRO A 1 291 ? 13.833 -14.543 1.039 1.00 97.06 291 PRO A C 1
ATOM 2266 O O . PRO A 1 291 ? 13.893 -15.284 2.019 1.00 97.06 291 PRO A O 1
ATOM 2269 N N . HIS A 1 292 ? 13.225 -13.356 1.077 1.00 97.50 292 HIS A N 1
ATOM 2270 C CA . HIS A 1 292 ? 12.697 -12.745 2.293 1.00 97.50 292 HIS A CA 1
ATOM 2271 C C . HIS A 1 292 ? 11.173 -12.675 2.333 1.00 97.50 292 HIS A C 1
ATOM 2273 O O . HIS A 1 292 ? 10.639 -12.240 3.344 1.00 97.50 292 HIS A O 1
ATOM 2279 N N . VAL A 1 293 ? 10.464 -13.076 1.276 1.00 95.94 293 VAL A N 1
ATOM 2280 C CA . VAL A 1 293 ? 9.015 -12.859 1.149 1.00 95.94 293 VAL A CA 1
ATOM 2281 C C . VAL A 1 293 ? 8.276 -14.142 0.790 1.00 95.94 293 VAL A C 1
ATOM 2283 O O . VAL A 1 293 ? 8.795 -15.010 0.096 1.00 95.94 293 VAL A O 1
ATOM 2286 N N . ASP A 1 294 ? 7.026 -14.241 1.231 1.00 93.50 294 ASP A N 1
ATOM 2287 C CA . ASP A 1 294 ? 6.134 -15.361 0.922 1.00 93.50 294 ASP A CA 1
ATOM 2288 C C . ASP A 1 294 ? 5.550 -15.244 -0.493 1.00 93.50 294 ASP A C 1
ATOM 2290 O O . ASP A 1 294 ? 5.244 -16.247 -1.141 1.00 93.50 294 ASP A O 1
ATOM 2294 N N . LYS A 1 295 ? 5.358 -14.004 -0.963 1.00 90.38 295 LYS A N 1
ATOM 2295 C CA . LYS A 1 295 ? 4.870 -13.668 -2.306 1.00 90.38 295 LYS A CA 1
ATOM 2296 C C . LYS A 1 295 ? 5.472 -12.357 -2.788 1.00 90.38 295 LYS A C 1
ATOM 2298 O O . LYS A 1 295 ? 5.836 -11.502 -1.984 1.00 90.38 295 LYS A O 1
ATOM 2303 N N . ILE A 1 296 ? 5.505 -12.192 -4.105 1.00 85.19 296 ILE A N 1
ATOM 2304 C CA . ILE A 1 296 ? 5.853 -10.933 -4.756 1.00 85.19 296 ILE A CA 1
ATOM 2305 C C . ILE A 1 296 ? 4.624 -10.415 -5.499 1.00 85.19 296 ILE A C 1
ATOM 2307 O O . ILE A 1 296 ? 3.946 -11.171 -6.199 1.00 85.19 296 ILE A O 1
ATOM 2311 N N . ILE A 1 297 ? 4.360 -9.131 -5.311 1.00 85.00 297 ILE A N 1
ATOM 2312 C CA . ILE A 1 297 ? 3.442 -8.298 -6.082 1.00 85.00 297 ILE A CA 1
ATOM 2313 C C . ILE A 1 297 ? 4.262 -7.176 -6.743 1.00 85.00 297 ILE A C 1
ATOM 2315 O O . ILE A 1 297 ? 5.457 -7.064 -6.467 1.00 85.00 297 ILE A O 1
ATOM 2319 N N . SER A 1 298 ? 3.673 -6.354 -7.610 1.00 81.31 298 SER A N 1
ATOM 2320 C CA . SER A 1 298 ? 4.414 -5.293 -8.299 1.00 81.31 298 SER A CA 1
ATOM 2321 C C . SER A 1 298 ? 3.659 -3.977 -8.471 1.00 81.31 298 SER A C 1
ATOM 2323 O O . SER A 1 298 ? 2.465 -3.989 -8.748 1.00 81.31 298 SER A O 1
ATOM 2325 N N . PHE A 1 299 ? 4.379 -2.862 -8.367 1.00 76.00 299 PHE A N 1
ATOM 2326 C CA . PHE A 1 299 ? 3.914 -1.538 -8.770 1.00 76.00 299 PHE A CA 1
ATOM 2327 C C . PHE A 1 299 ? 4.663 -1.126 -10.035 1.00 76.00 299 PHE A C 1
ATOM 2329 O O . PHE A 1 299 ? 5.835 -0.808 -9.979 1.00 76.00 299 PHE A O 1
ATOM 2336 N N . ASP A 1 300 ? 4.103 -1.086 -11.223 1.00 69.69 300 ASP A N 1
ATOM 2337 C CA . ASP A 1 300 ? 2.755 -1.432 -11.604 1.00 69.69 300 ASP A CA 1
ATOM 2338 C C . ASP A 1 300 ? 2.767 -2.132 -12.965 1.00 69.69 300 ASP A C 1
ATOM 2340 O O . ASP A 1 300 ? 3.753 -2.059 -13.705 1.00 69.69 300 ASP A O 1
ATOM 2344 N N . PHE A 1 301 ? 1.706 -2.868 -13.296 1.00 71.81 301 PHE A N 1
ATOM 2345 C CA . PHE A 1 301 ? 1.698 -3.663 -14.522 1.00 71.81 301 PHE A CA 1
ATOM 2346 C C . PHE A 1 301 ? 1.677 -2.803 -15.791 1.00 71.81 301 PHE A C 1
ATOM 2348 O O . PHE A 1 301 ? 2.163 -3.266 -16.819 1.00 71.81 301 PHE A O 1
ATOM 2355 N N . HIS A 1 302 ? 1.201 -1.560 -15.745 1.00 71.56 302 HIS A N 1
ATOM 2356 C CA . HIS A 1 302 ? 1.272 -0.632 -16.872 1.00 71.56 302 HIS A CA 1
ATOM 2357 C C . HIS A 1 302 ? 2.724 -0.362 -17.298 1.00 71.56 302 HIS A C 1
ATOM 2359 O O . HIS A 1 302 ? 2.963 -0.154 -18.484 1.00 71.56 302 HIS A O 1
ATOM 2365 N N . PHE A 1 303 ? 3.721 -0.475 -16.408 1.00 75.25 303 PHE A N 1
ATOM 2366 C CA . PHE A 1 303 ? 5.149 -0.447 -16.789 1.00 75.25 303 PHE A CA 1
ATOM 2367 C C . PHE A 1 303 ? 5.621 -1.706 -17.537 1.00 75.25 303 PHE A C 1
ATOM 2369 O O . PHE A 1 303 ? 6.768 -1.791 -17.970 1.00 75.25 303 PHE A O 1
ATOM 2376 N N . MET A 1 304 ? 4.755 -2.701 -17.705 1.00 75.06 304 MET A N 1
ATOM 2377 C CA . MET A 1 304 ? 4.991 -3.917 -18.484 1.00 75.06 304 MET A CA 1
ATOM 2378 C C . MET A 1 304 ? 3.911 -4.148 -19.547 1.00 75.06 304 MET A C 1
ATOM 2380 O O . MET A 1 304 ? 3.960 -5.171 -20.226 1.00 75.06 304 MET A O 1
ATOM 2384 N N . ASP A 1 305 ? 2.936 -3.247 -19.704 1.00 74.25 305 ASP A N 1
ATOM 2385 C CA . ASP A 1 305 ? 1.864 -3.409 -20.686 1.00 74.25 305 ASP A CA 1
ATOM 2386 C C . ASP A 1 305 ? 2.344 -2.947 -22.080 1.00 74.25 305 ASP A C 1
ATOM 2388 O O . ASP A 1 305 ? 2.735 -1.783 -22.255 1.00 74.25 305 ASP A O 1
ATOM 2392 N N . PRO A 1 306 ? 2.342 -3.833 -23.096 1.00 69.38 306 PRO A N 1
ATOM 2393 C CA . PRO A 1 306 ? 2.779 -3.495 -24.445 1.00 69.38 306 PRO A CA 1
ATOM 2394 C C . PRO A 1 306 ? 1.778 -2.616 -25.212 1.00 69.38 306 PRO A C 1
ATOM 2396 O O . PRO A 1 306 ? 2.060 -2.242 -26.347 1.00 69.38 306 PRO A O 1
ATOM 2399 N N . ASN A 1 307 ? 0.604 -2.298 -24.657 1.00 68.00 307 ASN A N 1
ATOM 2400 C CA . ASN A 1 307 ? -0.363 -1.438 -25.328 1.00 68.00 307 ASN A CA 1
ATOM 2401 C C . ASN A 1 307 ? 0.169 0.006 -25.458 1.00 68.00 307 ASN A C 1
ATOM 2403 O O . ASN A 1 307 ? 0.470 0.686 -24.477 1.00 68.00 307 ASN A O 1
ATOM 2407 N N . ASP A 1 308 ? 0.252 0.487 -26.701 1.00 62.75 308 ASP A N 1
ATOM 2408 C CA . ASP A 1 308 ? 0.756 1.818 -27.054 1.00 62.75 308 ASP A CA 1
ATOM 2409 C C . ASP A 1 308 ? -0.128 2.973 -26.543 1.00 62.75 308 ASP A C 1
ATOM 2411 O O . ASP A 1 308 ? 0.336 4.113 -26.495 1.00 62.75 308 ASP A O 1
ATOM 2415 N N . ALA A 1 309 ? -1.375 2.708 -26.135 1.00 56.06 309 ALA A N 1
ATOM 2416 C CA . ALA A 1 309 ? -2.227 3.698 -25.472 1.00 56.06 309 ALA A CA 1
ATOM 2417 C C . ALA A 1 309 ? -1.686 4.099 -24.087 1.00 56.06 309 ALA A C 1
ATOM 2419 O O . ALA A 1 309 ? -1.862 5.244 -23.663 1.00 56.06 309 ALA A O 1
ATOM 2420 N N . TYR A 1 310 ? -0.951 3.201 -23.419 1.00 55.00 310 TYR A N 1
ATOM 2421 C CA . TYR A 1 310 ? -0.234 3.509 -22.187 1.00 55.00 310 TYR A CA 1
ATOM 2422 C C . TYR A 1 310 ? 1.041 4.278 -22.528 1.00 55.00 310 TYR A C 1
ATOM 2424 O O . TYR A 1 310 ? 2.120 3.727 -22.737 1.00 55.00 310 TYR A O 1
ATOM 2432 N N . THR A 1 311 ? 0.914 5.596 -22.631 1.00 51.25 311 THR A N 1
ATOM 2433 C CA . THR A 1 311 ? 2.058 6.505 -22.688 1.00 51.25 311 THR A CA 1
ATOM 2434 C C . THR A 1 311 ? 2.064 7.345 -21.423 1.00 51.25 311 THR A C 1
ATOM 2436 O O . THR A 1 311 ? 1.160 8.143 -21.191 1.00 51.25 311 THR A O 1
ATOM 2439 N N . PHE A 1 312 ? 3.102 7.189 -20.598 1.00 52.91 312 PHE A N 1
ATOM 2440 C CA . PHE A 1 312 ? 3.377 8.104 -19.491 1.00 52.91 312 PHE A CA 1
ATOM 2441 C C . PHE A 1 312 ? 3.759 9.476 -20.068 1.00 52.91 312 PHE A C 1
ATOM 2443 O O . PHE A 1 312 ? 4.936 9.780 -20.250 1.00 52.91 312 PHE A O 1
ATOM 2450 N N . TYR A 1 313 ? 2.773 10.305 -20.422 1.00 46.69 313 TYR A N 1
ATOM 2451 C CA . TYR A 1 313 ? 3.004 11.686 -20.843 1.00 46.69 313 TYR A CA 1
ATOM 2452 C C . TYR A 1 313 ? 2.095 12.656 -20.108 1.00 46.69 313 TYR A C 1
ATOM 2454 O O . TYR A 1 313 ? 0.874 12.621 -20.258 1.00 46.69 313 TYR A O 1
ATOM 2462 N N . PRO A 1 314 ? 2.728 13.551 -19.327 1.00 40.78 314 PRO A N 1
ATOM 2463 C CA . PRO A 1 314 ? 3.255 14.777 -19.939 1.00 40.78 314 PRO A CA 1
ATOM 2464 C C . PRO A 1 314 ? 4.764 15.079 -19.759 1.00 40.78 314 PRO A C 1
ATOM 2466 O O . PRO A 1 314 ? 5.163 16.206 -20.039 1.00 40.78 314 PRO A O 1
ATOM 2469 N N . LEU A 1 315 ? 5.626 14.157 -19.303 1.00 44.19 315 LEU A N 1
ATOM 2470 C CA . LEU A 1 315 ? 6.940 14.551 -18.737 1.00 44.19 315 LEU A CA 1
ATOM 2471 C C . LEU A 1 315 ? 8.210 14.182 -19.516 1.00 44.19 315 LEU A C 1
ATOM 2473 O O . LEU A 1 315 ? 9.314 14.454 -19.051 1.00 44.19 315 LEU A O 1
ATOM 2477 N N . LEU A 1 316 ? 8.098 13.598 -20.701 1.00 45.91 316 LEU A N 1
ATOM 2478 C CA . LEU A 1 316 ? 9.253 13.087 -21.441 1.00 45.91 316 LEU A CA 1
ATOM 2479 C C . LEU A 1 316 ? 9.397 13.837 -22.789 1.00 45.91 316 LEU A C 1
ATOM 2481 O O . LEU A 1 316 ? 8.541 14.632 -23.152 1.00 45.91 316 LEU A O 1
ATOM 2485 N N . GLY A 1 317 ? 10.494 13.686 -23.536 1.00 48.53 317 GLY A N 1
ATOM 2486 C CA . GLY A 1 317 ? 10.596 14.186 -24.923 1.00 48.53 317 GLY A CA 1
ATOM 2487 C C . GLY A 1 317 ? 10.369 13.048 -25.927 1.00 48.53 317 GLY A C 1
ATOM 2488 O O . GLY A 1 317 ? 10.596 11.894 -25.580 1.00 48.53 317 GLY A O 1
ATOM 2489 N N . ASN A 1 318 ? 9.964 13.313 -27.178 1.00 50.69 318 ASN A N 1
ATOM 2490 C CA . ASN A 1 318 ? 9.584 12.258 -28.151 1.00 50.69 318 ASN A CA 1
ATOM 2491 C C . ASN A 1 318 ? 10.559 11.056 -28.258 1.00 50.69 318 ASN A C 1
ATOM 2493 O O . ASN A 1 318 ? 10.131 9.952 -28.583 1.00 50.69 318 ASN A O 1
ATOM 2497 N N . GLY A 1 319 ? 11.858 11.240 -27.983 1.00 51.44 319 GLY A N 1
ATOM 2498 C CA . GLY A 1 319 ? 12.851 10.157 -27.973 1.00 51.44 319 GLY A CA 1
ATOM 2499 C C . GLY A 1 319 ? 12.754 9.181 -26.789 1.00 51.44 319 GLY A C 1
ATOM 2500 O O . GLY A 1 319 ? 13.062 8.005 -26.957 1.00 51.44 319 GLY A O 1
ATOM 2501 N N . THR A 1 320 ? 12.307 9.624 -25.611 1.00 59.59 320 THR A N 1
ATOM 2502 C CA . THR A 1 320 ? 12.172 8.771 -24.416 1.00 59.59 320 THR A CA 1
ATOM 2503 C C . THR A 1 320 ? 10.865 7.974 -24.405 1.00 59.59 320 THR A C 1
ATOM 2505 O O . THR A 1 320 ? 10.836 6.888 -23.841 1.00 59.59 320 THR A O 1
ATOM 2508 N N . ALA A 1 321 ? 9.827 8.428 -25.120 1.00 60.31 321 ALA A N 1
ATOM 2509 C CA . ALA A 1 321 ? 8.567 7.688 -25.282 1.00 60.31 321 ALA A CA 1
ATOM 2510 C C . ALA A 1 321 ? 8.747 6.360 -26.045 1.00 60.31 321 ALA A C 1
ATOM 2512 O O . ALA A 1 321 ? 8.252 5.315 -25.632 1.00 60.31 321 ALA A O 1
ATOM 2513 N N . ALA A 1 322 ? 9.493 6.394 -27.156 1.00 60.22 322 ALA A N 1
ATOM 2514 C CA . ALA A 1 322 ? 9.766 5.205 -27.967 1.00 60.22 322 ALA A CA 1
ATOM 2515 C C . ALA A 1 322 ? 10.671 4.198 -27.235 1.00 60.22 322 ALA A C 1
ATOM 2517 O O . ALA A 1 322 ? 10.507 2.984 -27.378 1.00 60.22 322 ALA A O 1
ATOM 2518 N N . ALA A 1 323 ? 11.615 4.705 -26.434 1.00 66.75 323 ALA A N 1
ATOM 2519 C CA . ALA A 1 323 ? 12.445 3.875 -25.570 1.00 66.75 323 ALA A CA 1
ATOM 2520 C C . ALA A 1 323 ? 11.601 3.180 -24.491 1.00 66.75 323 ALA A C 1
ATOM 2522 O O . ALA A 1 323 ? 11.781 1.986 -24.270 1.00 66.75 323 ALA A O 1
ATOM 2523 N N . ASP A 1 324 ? 10.646 3.891 -23.885 1.00 73.88 324 ASP A N 1
ATOM 2524 C CA . ASP A 1 324 ? 9.733 3.335 -22.883 1.00 73.88 324 ASP A CA 1
ATOM 2525 C C . ASP A 1 324 ? 8.824 2.236 -23.453 1.00 73.88 324 ASP A C 1
ATOM 2527 O O . ASP A 1 324 ? 8.809 1.137 -22.910 1.00 73.88 324 ASP A O 1
ATOM 2531 N N . SER A 1 325 ? 8.180 2.453 -24.608 1.00 74.75 325 SER A N 1
ATOM 2532 C CA . SER A 1 325 ? 7.386 1.406 -25.291 1.00 74.75 325 SER A CA 1
ATOM 2533 C C . SER A 1 325 ? 8.217 0.144 -25.582 1.00 74.75 325 SER A C 1
ATOM 2535 O O . SER A 1 325 ? 7.792 -0.976 -25.296 1.00 74.75 325 SER A O 1
ATOM 2537 N N . THR A 1 326 ? 9.465 0.313 -26.038 1.00 79.94 326 THR A N 1
ATOM 2538 C CA . THR A 1 326 ? 10.384 -0.820 -26.247 1.00 79.94 326 THR A CA 1
ATOM 2539 C C . THR A 1 326 ? 10.716 -1.539 -24.934 1.00 79.94 326 THR A C 1
ATOM 2541 O O . THR A 1 326 ? 10.794 -2.768 -24.908 1.00 79.94 326 THR A O 1
ATOM 2544 N N . MET A 1 327 ? 10.922 -0.802 -23.837 1.00 82.38 327 MET A N 1
ATOM 2545 C CA . MET A 1 327 ? 11.166 -1.396 -22.518 1.00 82.38 327 MET A CA 1
ATOM 2546 C C . MET A 1 327 ? 9.952 -2.185 -22.030 1.00 82.38 327 MET A C 1
ATOM 2548 O O . MET A 1 327 ? 10.126 -3.345 -21.661 1.00 82.38 327 MET A O 1
ATOM 2552 N N . ARG A 1 328 ? 8.737 -1.628 -22.117 1.00 81.25 328 ARG A N 1
ATOM 2553 C CA . ARG A 1 328 ? 7.499 -2.333 -21.750 1.00 81.25 328 ARG A CA 1
ATOM 2554 C C . ARG A 1 328 ? 7.316 -3.619 -22.538 1.00 81.25 328 ARG A C 1
ATOM 2556 O O . ARG A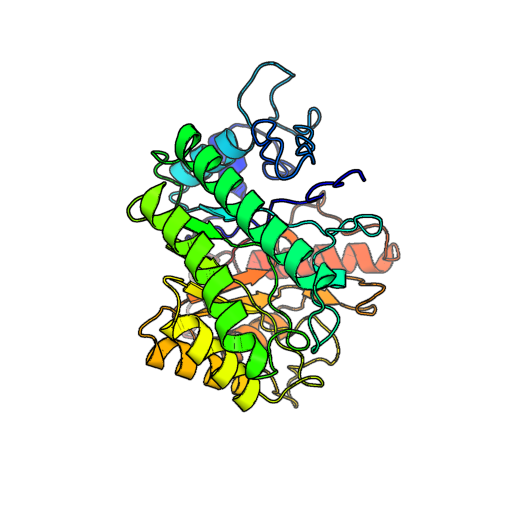 1 328 ? 7.088 -4.663 -21.938 1.00 81.25 328 ARG A O 1
ATOM 2563 N N . GLN A 1 329 ? 7.507 -3.579 -23.860 1.00 81.12 329 GLN A N 1
ATOM 2564 C CA . GLN A 1 329 ? 7.423 -4.779 -24.695 1.00 81.12 329 GLN A CA 1
ATOM 2565 C C . GLN A 1 329 ? 8.451 -5.839 -24.275 1.00 81.12 329 GLN A C 1
ATOM 2567 O O . GLN A 1 329 ? 8.108 -7.010 -24.147 1.00 81.12 329 GLN A O 1
ATOM 2572 N N . ASN A 1 330 ? 9.698 -5.442 -23.999 1.00 82.31 330 ASN A N 1
ATOM 2573 C CA . ASN A 1 330 ? 10.726 -6.375 -23.528 1.00 82.31 330 ASN A CA 1
ATOM 2574 C C . ASN A 1 330 ? 10.370 -6.996 -22.166 1.00 82.31 330 ASN A C 1
ATOM 2576 O O . ASN A 1 330 ? 10.640 -8.178 -21.935 1.00 82.31 330 ASN A O 1
ATOM 2580 N N . LEU A 1 331 ? 9.786 -6.209 -21.259 1.00 81.56 331 LEU A N 1
ATOM 2581 C CA . LEU A 1 331 ? 9.306 -6.693 -19.967 1.00 81.56 331 LEU A CA 1
ATOM 2582 C C . LEU A 1 331 ? 8.131 -7.660 -20.129 1.00 81.56 331 LEU A C 1
ATOM 2584 O O . LEU A 1 331 ? 8.148 -8.737 -19.531 1.00 81.56 331 LEU A O 1
ATOM 2588 N N . TYR A 1 332 ? 7.169 -7.321 -20.987 1.00 78.88 332 TYR A N 1
ATOM 2589 C CA . TYR A 1 332 ? 6.041 -8.177 -21.332 1.00 78.88 332 TYR A CA 1
ATOM 2590 C C . TYR A 1 332 ? 6.497 -9.519 -21.910 1.00 78.88 332 TYR A C 1
ATOM 2592 O O . TYR A 1 332 ? 6.093 -10.579 -21.431 1.00 78.88 332 TYR A O 1
ATOM 2600 N N . ASP A 1 333 ? 7.390 -9.486 -22.899 1.00 80.38 333 ASP A N 1
ATOM 2601 C CA . ASP A 1 333 ? 7.905 -10.681 -23.566 1.00 80.38 333 ASP A CA 1
ATOM 2602 C C . ASP A 1 333 ? 8.655 -11.591 -22.587 1.00 80.38 333 ASP A C 1
ATOM 2604 O O . ASP A 1 333 ? 8.539 -12.814 -22.668 1.00 80.38 333 ASP A O 1
ATOM 2608 N N . GLY A 1 334 ? 9.393 -11.008 -21.635 1.00 74.94 334 GLY A N 1
ATOM 2609 C CA . GLY A 1 334 ? 10.073 -11.758 -20.578 1.00 74.94 334 GLY A CA 1
ATOM 2610 C C . GLY A 1 334 ? 9.143 -12.308 -19.494 1.00 74.94 334 GLY A C 1
ATOM 2611 O O . GLY A 1 334 ? 9.464 -13.336 -18.898 1.00 74.94 334 GLY A O 1
ATOM 2612 N N . TYR A 1 335 ? 8.000 -11.659 -19.251 1.00 67.94 335 TYR A N 1
ATOM 2613 C CA . TYR A 1 335 ? 6.947 -12.149 -18.359 1.00 67.94 335 TYR A CA 1
ATOM 2614 C C . TYR A 1 335 ? 6.154 -13.298 -18.986 1.00 67.94 335 TYR A C 1
ATOM 2616 O O . TYR A 1 335 ? 5.884 -14.299 -18.322 1.00 67.94 335 TYR A O 1
ATOM 2624 N N . THR A 1 336 ? 5.786 -13.184 -20.266 1.00 60.75 336 THR A N 1
ATOM 2625 C CA . THR A 1 336 ? 5.031 -14.240 -20.939 1.00 60.75 336 THR A CA 1
ATOM 2626 C C . THR A 1 336 ? 5.913 -15.477 -21.118 1.00 60.75 336 THR A C 1
ATOM 2628 O O . THR A 1 336 ? 6.949 -15.410 -21.782 1.00 60.75 336 THR A O 1
ATOM 2631 N N . PRO A 1 337 ? 5.537 -16.647 -20.569 1.00 51.56 337 PRO A N 1
ATOM 2632 C CA . PRO A 1 337 ? 6.272 -17.867 -20.847 1.00 51.56 337 PRO A CA 1
ATOM 2633 C C . PRO A 1 337 ? 6.242 -18.097 -22.359 1.00 51.56 337 PRO A C 1
ATOM 2635 O O . PRO A 1 337 ? 5.175 -18.300 -22.945 1.00 51.56 337 PRO A O 1
ATOM 2638 N N . THR A 1 338 ? 7.401 -18.061 -23.016 1.00 42.75 338 THR A N 1
ATOM 2639 C CA . THR A 1 338 ? 7.518 -18.464 -24.421 1.00 42.75 338 THR A CA 1
ATOM 2640 C C . THR A 1 338 ? 7.063 -19.921 -24.538 1.00 42.75 338 THR A C 1
ATOM 2642 O O . THR A 1 338 ? 7.782 -20.854 -24.193 1.00 42.75 338 THR A O 1
ATOM 2645 N N . GLY A 1 339 ? 5.808 -20.129 -24.949 1.00 38.41 339 GLY A N 1
ATOM 2646 C CA . GLY A 1 339 ? 5.150 -21.400 -24.657 1.00 38.41 339 GLY A CA 1
ATOM 2647 C C . GLY A 1 339 ? 3.902 -21.730 -25.462 1.00 38.41 339 GLY A C 1
ATOM 2648 O O . GLY A 1 339 ? 3.015 -22.395 -24.937 1.00 38.41 339 GLY A O 1
ATOM 2649 N N . ARG A 1 340 ? 3.825 -21.351 -26.745 1.00 35.69 340 ARG A N 1
ATOM 2650 C CA . ARG A 1 340 ? 2.993 -22.121 -27.696 1.00 35.69 340 ARG A CA 1
ATOM 2651 C C . ARG A 1 340 ? 3.716 -22.708 -28.896 1.00 35.69 340 ARG A C 1
ATOM 2653 O O . ARG A 1 340 ? 3.128 -23.573 -29.524 1.00 35.69 340 ARG A O 1
ATOM 2660 N N . ASN A 1 341 ? 4.972 -22.361 -29.183 1.00 35.62 341 ASN A N 1
ATOM 2661 C CA . ASN A 1 341 ? 5.742 -23.032 -30.236 1.00 35.62 341 ASN A CA 1
ATOM 2662 C C . ASN A 1 341 ? 7.250 -22.864 -30.021 1.00 35.62 341 ASN A C 1
ATOM 2664 O O . ASN A 1 341 ? 7.795 -21.803 -30.301 1.00 35.62 341 ASN A O 1
ATOM 2668 N N . GLY A 1 342 ? 7.941 -23.919 -29.587 1.00 28.30 342 GLY A N 1
ATOM 2669 C CA . GLY A 1 342 ? 9.403 -23.959 -29.659 1.00 28.30 342 GLY A CA 1
ATOM 2670 C C . GLY A 1 342 ? 10.049 -24.815 -28.584 1.00 28.30 342 GLY A C 1
ATOM 2671 O O . GLY A 1 342 ? 10.295 -24.359 -27.476 1.00 28.30 342 GLY A O 1
ATOM 2672 N N . LYS A 1 343 ? 10.398 -26.056 -28.934 1.00 36.41 343 LYS A N 1
ATOM 2673 C CA . LYS A 1 343 ? 11.423 -26.805 -28.204 1.00 36.41 343 LYS A CA 1
ATOM 2674 C C . LYS A 1 343 ? 12.705 -25.970 -28.203 1.00 36.41 343 LYS A C 1
ATOM 2676 O O . LYS A 1 343 ? 13.302 -25.815 -29.262 1.00 36.41 343 LYS A O 1
ATOM 2681 N N . ASN A 1 344 ? 13.166 -25.515 -27.044 1.00 31.75 344 ASN A N 1
ATOM 2682 C CA . ASN A 1 344 ? 14.591 -25.291 -26.852 1.00 31.75 344 ASN A CA 1
ATOM 2683 C C . ASN A 1 344 ? 15.024 -25.668 -25.438 1.00 31.75 344 ASN A C 1
ATOM 2685 O O . ASN A 1 344 ? 14.638 -25.083 -24.435 1.00 31.75 344 ASN A O 1
ATOM 2689 N N . SER A 1 345 ? 15.847 -26.706 -25.411 1.00 36.19 345 SER A N 1
ATOM 2690 C CA . SER A 1 345 ? 16.616 -27.204 -24.289 1.00 36.19 345 SER A CA 1
ATOM 2691 C C . SER A 1 345 ? 17.748 -26.236 -23.944 1.00 36.19 345 SER A C 1
ATOM 2693 O O . SER A 1 345 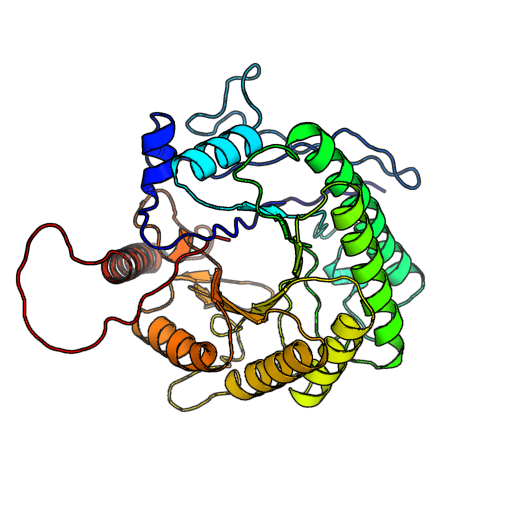? 18.655 -26.072 -24.760 1.00 36.19 345 SER A O 1
ATOM 2695 N N . ARG A 1 346 ? 17.736 -25.666 -22.735 1.00 33.72 346 ARG A N 1
ATOM 2696 C CA . ARG A 1 346 ? 18.920 -25.307 -21.928 1.00 33.72 346 ARG A CA 1
ATOM 2697 C C . ARG A 1 346 ? 18.449 -25.049 -20.493 1.00 33.72 346 ARG A C 1
ATOM 2699 O O . ARG A 1 346 ? 17.583 -24.217 -20.266 1.00 33.72 346 ARG A O 1
ATOM 2706 N N . GLY A 1 347 ? 18.976 -25.832 -19.553 1.00 27.78 347 GLY A N 1
ATOM 2707 C CA . GLY A 1 347 ? 18.534 -25.893 -18.159 1.00 27.78 347 GLY A CA 1
ATOM 2708 C C . GLY A 1 347 ? 18.986 -24.711 -17.304 1.00 27.78 347 GLY A C 1
ATOM 2709 O O . GLY A 1 347 ? 19.888 -24.865 -16.490 1.00 27.78 347 GLY A O 1
ATOM 2710 N N . GLY A 1 348 ? 18.333 -23.564 -17.464 1.00 26.56 348 GLY A N 1
ATOM 2711 C CA . GLY A 1 348 ? 18.196 -22.566 -16.404 1.00 26.56 348 GLY A CA 1
ATOM 2712 C C . GLY A 1 348 ? 16.742 -22.563 -15.941 1.00 26.56 348 GLY A C 1
ATOM 2713 O O . GLY A 1 348 ? 15.847 -22.575 -16.787 1.00 26.56 348 GLY A O 1
ATOM 2714 N N . GLN A 1 349 ? 16.486 -22.602 -14.631 1.00 25.86 349 GLN A N 1
ATOM 2715 C CA . GLN A 1 349 ? 15.136 -22.343 -14.124 1.00 25.86 349 GLN A CA 1
ATOM 2716 C C . GLN A 1 349 ? 14.735 -20.923 -14.553 1.00 25.86 349 GLN A C 1
ATOM 2718 O O . GLN A 1 349 ? 15.491 -19.990 -14.277 1.00 25.86 349 GLN A O 1
ATOM 2723 N N . PRO A 1 350 ? 13.598 -20.729 -15.243 1.00 27.31 350 PRO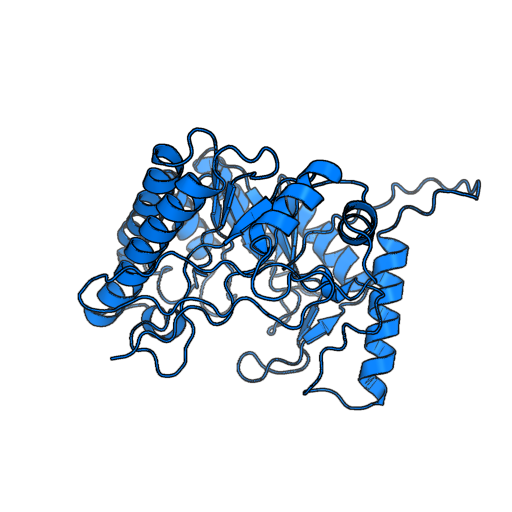 A N 1
ATOM 2724 C CA . PRO A 1 350 ? 13.103 -19.387 -15.498 1.00 27.31 350 PRO A CA 1
ATOM 2725 C C . PRO A 1 350 ? 12.764 -18.733 -14.153 1.00 27.31 350 PRO A C 1
ATOM 2727 O O . PRO A 1 350 ? 11.988 -19.292 -13.377 1.00 27.31 350 PRO A O 1
ATOM 2730 N N . CYS A 1 351 ? 13.353 -17.564 -13.874 1.00 29.97 351 CYS A N 1
ATOM 2731 C CA . CYS A 1 351 ? 12.822 -16.658 -12.858 1.00 29.97 351 CYS A CA 1
ATOM 2732 C C . CYS A 1 351 ? 11.396 -16.312 -13.284 1.00 29.97 351 CYS A C 1
ATOM 2734 O O . CYS A 1 351 ? 11.193 -15.668 -14.312 1.00 29.97 351 CYS A O 1
ATOM 2736 N N . GLN A 1 352 ? 10.417 -16.819 -12.544 1.00 29.58 352 GLN A N 1
ATOM 2737 C CA . GLN A 1 352 ? 9.016 -16.521 -12.784 1.00 29.58 352 GLN A CA 1
ATOM 2738 C C . GLN A 1 352 ? 8.773 -15.082 -12.316 1.00 29.58 352 GLN A C 1
ATOM 2740 O O . GLN A 1 352 ? 8.743 -14.821 -11.117 1.00 29.58 352 GLN A O 1
ATOM 2745 N N . LEU A 1 353 ? 8.677 -14.140 -13.259 1.00 31.62 353 LEU A N 1
ATOM 2746 C CA . LEU A 1 353 ? 8.162 -12.805 -12.966 1.00 31.62 353 LEU A CA 1
ATOM 2747 C C . LEU A 1 353 ? 6.676 -12.937 -12.624 1.00 31.62 353 LEU A C 1
ATOM 2749 O O . LEU A 1 353 ? 5.922 -13.585 -13.352 1.00 31.62 353 LEU A O 1
ATOM 2753 N N . PHE A 1 354 ? 6.262 -12.316 -11.525 1.00 33.75 354 PHE A N 1
ATOM 2754 C CA . PHE A 1 354 ? 4.871 -12.264 -11.096 1.00 33.75 354 PHE A CA 1
ATOM 2755 C C . PHE A 1 354 ? 4.376 -10.837 -11.278 1.00 33.75 354 PHE A C 1
ATOM 2757 O O . PHE A 1 354 ? 4.911 -9.911 -10.679 1.00 33.75 354 PHE A O 1
ATOM 2764 N N . SER A 1 355 ? 3.399 -10.674 -12.165 1.00 26.28 355 SER A N 1
ATOM 2765 C CA . SER A 1 355 ? 2.773 -9.393 -12.451 1.00 26.28 355 SER A CA 1
ATOM 2766 C C . SER A 1 355 ? 1.572 -9.208 -11.538 1.00 26.28 355 SER A C 1
ATOM 2768 O O . SER A 1 355 ? 0.699 -10.074 -11.452 1.00 26.28 355 SER A O 1
ATOM 2770 N N . VAL A 1 356 ? 1.535 -8.052 -10.890 1.00 27.44 356 VAL A N 1
ATOM 2771 C CA . VAL A 1 356 ? 0.385 -7.510 -10.178 1.00 27.44 356 VAL A CA 1
ATOM 2772 C C . VAL A 1 356 ? 0.330 -6.004 -10.492 1.00 27.44 356 VAL A C 1
ATOM 2774 O O . VAL A 1 356 ? 1.374 -5.408 -10.722 1.00 27.44 356 VAL A O 1
ATOM 2777 N N . CYS A 1 357 ? -0.849 -5.400 -10.642 1.00 24.47 357 CYS A N 1
ATOM 2778 C CA . CYS A 1 357 ? -0.983 -4.023 -11.124 1.00 24.47 357 CYS A CA 1
ATOM 2779 C C . CYS A 1 357 ? -1.100 -3.017 -9.968 1.00 24.47 357 CYS A C 1
ATOM 2781 O O . CYS A 1 357 ? -1.615 -3.336 -8.900 1.00 24.47 357 CYS A O 1
ATOM 2783 N N . CYS A 1 358 ? -0.671 -1.796 -10.231 1.00 29.66 358 CYS A N 1
ATOM 2784 C CA . CYS A 1 358 ? -0.926 -0.596 -9.469 1.00 29.66 358 CYS A CA 1
ATOM 2785 C C . CYS A 1 358 ? -1.575 0.417 -10.416 1.00 29.66 358 CYS A C 1
ATOM 2787 O O . CYS A 1 358 ? -0.934 0.876 -11.377 1.00 29.66 358 CYS A O 1
#

pLDDT: mean 75.66, std 22.11, range [24.47, 98.88]

Sequence (358 aa):
MADTGAKMLFYQWVTHYEKTPTWFMEAYGGGPEADFAFYNPAPVTINGIPTQGWVTPTEWPGSPKKSGKEPVDYLLDAAQKAGIKVWLGLYLNEGESSPYNWWNAITDSNLTTEDRAAIDHHVERSIAVVNDLAAQYGDHPALGGLYYSIEIANNAFIPQDNYSYLASILDQVAKAVHTALPGKQLAICPFFNTTLSTAEEFGTMLEYALQHSELDILMLQDGVGVEPHTLTPINDQVTKYFVAARNAADAAGKPFWGNAELFTNLGTRETPQLISSTMDKIRLQLETIAPHVDKIISFDFHFMDPNDAYTFYPLLGNGTAAADSTMRQNLYDGYTPTGRNGKNSRGGQPCQLFSVCC

Secondary structure (DSSP, 8-state):
------S------EE-TT--TTHHHHHH---TT-------PPP-EETTEEPPPP---TTSTT--SSSS--HHHHHHHHHHHHT-EEEEE------TT-TT-HHHHTS-SS--HHHHHHHHHHHHHHHHHHHHHHHHHTT-TTEEEEEE-----HHHHSSGGGHHHHHHHHHHHHHHHHHHSTT-EEEE-----TTT--HHHHHHHHHHHHHTS---EEEEE--TTSSS--EETTEE-HHHHHHHHHHHHHHHT--EEEEEE-EEESS-SSS--EEEPPHHHHHHHHHHHGGG-SEEEEE-GGGG---TT----SSS-HHHHHHHHHHHHHHHHHHS---SS-----------------

InterPro domains:
  IPR017853 Glycoside hydrolase superfamily [SSF51445] (61-257)
  IPR027849 Domain of unknown function DUF4434 [PF14488] (66-309)

Radius of gyration: 20.3 Å; chains: 1; bounding box: 55×50×51 Å